Protein AF-A0A7C1J249-F1 (afdb_monomer_lite)

Secondary structure (DSSP, 8-state):
-------SSSSSS-S----STT----S---SSSSS-SS----S-HHHHHHHHHHTHHHHHHHHHHHHHHHHHHTSSS--HHHHHHHHHHHHHHHHHHHHHHHHTHHHH-TTS--HHHHHHTT-S--HHHHHHTS-HHHHHHHHHTHHHHHHHHHHHHHHHHHHHSSS--HHHHHHHHHHHHHHHHHHHHHHHHHHHHH--

Foldseek 3Di:
DDDDDPDPPPPPPPDDPPPPPPPLPDPPFPDPDDLDPDFFDAPPPVLVLVLCVVCLVLLVVLVVLVLVLLCLLLDPDRDPVSNVVSLVVSVVSQVVNVVSCVVSVVVRHPRTDDPVVLVVSPHSDPVSVVSVPDDPLRSVLCVVCSVLVVVLVVLSSVLSVQVSDPDRDPVSNVVSSVVNVVSVVVSVVSVVVSVVVVVD

Radius of gyration: 22.93 Å; chains: 1; bounding box: 60×58×70 Å

Structure (mmCIF, N/CA/C/O backbone):
data_AF-A0A7C1J249-F1
#
_entry.id   AF-A0A7C1J249-F1
#
loop_
_atom_site.group_PDB
_atom_site.id
_atom_site.type_symbol
_atom_site.label_atom_id
_atom_site.label_alt_id
_atom_site.label_comp_id
_atom_site.label_asym_id
_atom_site.label_entity_id
_atom_site.label_seq_id
_atom_site.pdbx_PDB_ins_code
_atom_site.Cartn_x
_atom_site.Cartn_y
_atom_site.Cartn_z
_atom_site.occupancy
_atom_site.B_iso_or_equiv
_atom_site.auth_seq_id
_atom_site.auth_comp_id
_atom_site.auth_asym_id
_atom_site.auth_atom_id
_atom_site.pdbx_PDB_model_num
ATOM 1 N N . MET A 1 1 ? -44.643 -38.752 -46.060 1.00 40.53 1 MET A N 1
ATOM 2 C CA . MET A 1 1 ? -43.571 -38.507 -47.056 1.00 40.53 1 MET A CA 1
ATOM 3 C C . MET A 1 1 ? -43.533 -37.003 -47.301 1.00 40.53 1 MET A C 1
ATOM 5 O O . MET A 1 1 ? -44.560 -36.489 -47.686 1.00 40.53 1 MET A O 1
ATOM 9 N N . LYS A 1 2 ? -42.498 -36.209 -47.038 1.00 42.56 2 LYS A N 1
ATOM 10 C CA . LYS A 1 2 ? -41.086 -36.425 -46.719 1.00 42.56 2 LYS A CA 1
ATOM 11 C C . LYS A 1 2 ? -40.652 -35.320 -45.738 1.00 42.56 2 LYS A C 1
ATOM 13 O O . LYS A 1 2 ? -41.154 -34.204 -45.794 1.00 42.56 2 LYS A O 1
ATOM 18 N N . LYS A 1 3 ? -39.740 -35.687 -44.838 1.00 46.66 3 LYS A N 1
ATOM 19 C CA . LYS A 1 3 ? -38.988 -34.810 -43.929 1.00 46.66 3 LYS A CA 1
ATOM 20 C C . LYS A 1 3 ? -38.086 -33.887 -44.753 1.00 46.66 3 LYS A C 1
ATOM 22 O O . LYS A 1 3 ? -37.442 -34.426 -45.641 1.00 46.66 3 LYS A O 1
ATOM 27 N N . THR A 1 4 ? -38.040 -32.595 -44.402 1.00 49.12 4 THR A N 1
ATOM 28 C CA . THR A 1 4 ? -37.040 -31.529 -44.700 1.00 49.12 4 THR A CA 1
ATOM 29 C C . THR A 1 4 ? -37.854 -30.240 -44.855 1.00 49.12 4 THR A C 1
ATOM 31 O O . THR A 1 4 ? -38.681 -30.176 -45.752 1.00 49.12 4 THR A O 1
ATOM 34 N N . TRP A 1 5 ? -37.850 -29.270 -43.943 1.00 39.09 5 TRP A N 1
ATOM 35 C CA . TRP A 1 5 ? -36.804 -28.252 -43.793 1.00 39.09 5 TRP A CA 1
ATOM 36 C C . TRP A 1 5 ? -36.916 -27.588 -42.399 1.00 39.09 5 TRP A C 1
ATOM 38 O O . TRP A 1 5 ? -37.148 -26.391 -42.258 1.00 39.09 5 TRP A O 1
ATOM 48 N N . ILE A 1 6 ? -36.747 -28.376 -41.332 1.00 44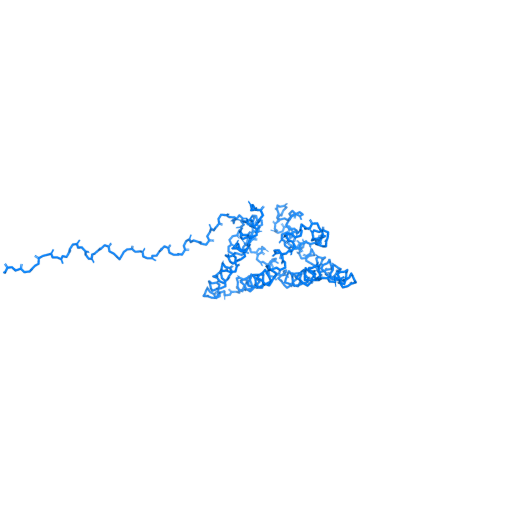.12 6 ILE A N 1
ATOM 49 C CA . ILE A 1 6 ? -3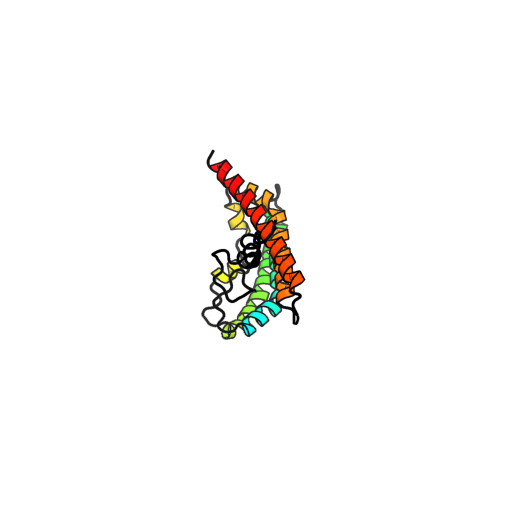6.431 -27.851 -39.991 1.00 44.12 6 ILE A CA 1
ATOM 50 C C . ILE A 1 6 ? -34.920 -27.584 -39.974 1.00 44.12 6 ILE A C 1
ATOM 52 O O . ILE A 1 6 ? -34.151 -28.365 -39.432 1.00 44.12 6 ILE A O 1
ATOM 56 N N . LEU A 1 7 ? -34.481 -26.534 -40.669 1.00 42.81 7 LEU A N 1
ATOM 57 C CA . LEU A 1 7 ? -33.084 -26.070 -40.690 1.00 42.81 7 LEU A CA 1
ATOM 58 C C . LEU A 1 7 ? -33.014 -24.536 -40.827 1.00 42.81 7 LEU A C 1
ATOM 60 O O . LEU A 1 7 ? -32.151 -23.996 -41.504 1.00 42.81 7 LEU A O 1
ATOM 64 N N . LEU A 1 8 ? -33.935 -23.819 -40.175 1.00 43.44 8 LEU A N 1
ATOM 65 C CA . LEU A 1 8 ? -33.911 -22.348 -40.101 1.00 43.44 8 LEU A CA 1
ATOM 66 C C . LEU A 1 8 ? -33.952 -21.790 -38.669 1.00 43.44 8 LEU A C 1
ATOM 68 O O . LEU A 1 8 ? -34.002 -20.581 -38.489 1.00 43.44 8 LEU A O 1
ATOM 72 N N . PHE A 1 9 ? -33.861 -22.646 -37.645 1.00 39.47 9 PHE A N 1
ATOM 73 C CA . PHE A 1 9 ? -33.900 -22.226 -36.232 1.00 39.47 9 PHE A CA 1
ATOM 74 C C . PHE A 1 9 ? -32.694 -22.670 -35.384 1.00 39.47 9 PHE A C 1
ATOM 76 O O . PHE A 1 9 ? -32.679 -22.458 -34.177 1.00 39.47 9 PHE A O 1
ATOM 83 N N . LEU A 1 10 ? -31.651 -23.235 -36.000 1.00 38.75 10 LEU A N 1
ATOM 84 C CA . LEU A 1 10 ? -30.460 -23.759 -35.305 1.00 38.75 10 LEU A CA 1
ATOM 85 C C . LEU A 1 10 ? -29.136 -23.128 -35.780 1.00 38.75 10 LEU A C 1
ATOM 87 O O . LEU A 1 10 ? -28.064 -23.660 -35.518 1.00 38.75 10 LEU A O 1
ATOM 91 N N . GLY A 1 11 ? -29.207 -21.982 -36.466 1.00 34.50 11 GLY A N 1
ATOM 92 C CA . GLY A 1 11 ? -28.055 -21.298 -37.074 1.00 34.50 11 GLY A CA 1
ATOM 93 C C . GLY A 1 11 ? -27.851 -19.848 -36.629 1.00 34.50 11 GLY A C 1
ATOM 94 O O . GLY A 1 11 ? -27.238 -19.081 -37.359 1.00 34.50 11 GLY A O 1
ATOM 95 N N . LEU A 1 12 ? -28.388 -19.448 -35.472 1.00 36.62 12 LEU A N 1
ATOM 96 C CA . LEU A 1 12 ? -28.274 -18.073 -34.952 1.00 36.62 12 LEU A CA 1
ATOM 97 C C . LEU A 1 12 ? -28.116 -18.028 -33.421 1.00 36.62 12 LEU A C 1
ATOM 99 O O . LEU A 1 12 ? -28.515 -17.071 -32.769 1.00 36.62 12 LEU A O 1
ATOM 103 N N . PHE A 1 13 ? -27.514 -19.075 -32.844 1.00 34.69 13 PHE A N 1
ATOM 104 C CA . PHE A 1 13 ? -27.137 -19.134 -31.421 1.00 34.69 13 PHE A CA 1
ATOM 105 C C . PHE A 1 13 ? -25.619 -19.278 -31.199 1.00 34.69 13 PHE A C 1
ATOM 107 O O . PHE A 1 13 ? -25.162 -19.528 -30.089 1.00 34.69 13 PHE A O 1
ATOM 114 N N . LEU A 1 14 ? -24.823 -19.101 -32.259 1.00 38.59 14 LEU A N 1
ATOM 115 C CA . LEU A 1 14 ? -23.360 -19.194 -32.234 1.00 38.59 14 LEU A CA 1
ATOM 116 C C . LEU A 1 14 ? -22.719 -17.984 -32.922 1.00 38.59 14 LEU A C 1
ATOM 118 O O . LEU A 1 14 ? -21.873 -18.126 -33.798 1.00 38.59 14 LEU A O 1
ATOM 122 N N . ILE A 1 15 ? -23.116 -16.776 -32.516 1.00 36.84 15 ILE A N 1
ATOM 123 C CA . ILE A 1 15 ? -22.310 -15.580 -32.764 1.00 36.84 15 ILE A CA 1
ATOM 124 C C . ILE A 1 15 ? -22.067 -14.891 -31.422 1.00 36.84 15 ILE A C 1
ATOM 126 O O . ILE A 1 15 ? -22.951 -14.303 -30.807 1.00 36.84 15 ILE A O 1
ATOM 130 N N . SER A 1 16 ? -20.812 -15.017 -30.992 1.00 34.97 16 SER A N 1
ATOM 131 C CA . SER A 1 16 ? -20.120 -14.230 -29.974 1.00 34.97 16 SER A CA 1
ATOM 132 C C . SER A 1 16 ? -20.636 -14.301 -28.532 1.00 34.97 16 SER A C 1
ATOM 134 O O . SER A 1 16 ? -21.137 -13.332 -27.975 1.00 34.97 16 SER A O 1
ATOM 136 N N . VAL A 1 17 ? -20.257 -15.385 -27.851 1.00 31.52 17 VAL A N 1
ATOM 137 C CA . VAL A 1 17 ? -19.972 -15.397 -26.399 1.00 31.52 17 VAL A CA 1
ATOM 138 C C . VAL A 1 17 ? -18.660 -14.632 -26.075 1.00 31.52 17 VAL A C 1
ATOM 140 O O . VAL A 1 17 ? -18.100 -14.744 -24.992 1.00 31.52 17 VAL A O 1
ATOM 143 N N . ASN A 1 18 ? -18.167 -13.795 -26.995 1.00 30.97 18 ASN A N 1
ATOM 144 C CA . ASN A 1 18 ? -16.922 -13.030 -26.877 1.00 30.97 18 ASN A CA 1
ATOM 145 C C . ASN A 1 18 ? -17.181 -11.583 -26.428 1.00 30.97 18 ASN A C 1
ATOM 147 O O . ASN A 1 18 ? -16.710 -10.638 -27.051 1.00 30.97 18 ASN A O 1
ATOM 151 N N . PHE A 1 19 ? -17.957 -11.394 -25.359 1.00 27.69 19 PHE A N 1
ATOM 152 C CA . PHE A 1 19 ? -18.128 -10.074 -24.731 1.00 27.69 19 PHE A CA 1
ATOM 153 C C . PHE A 1 19 ? -17.975 -10.107 -23.203 1.00 27.69 19 PHE A C 1
ATOM 155 O O . PHE A 1 19 ? -18.515 -9.265 -22.485 1.00 27.69 19 PHE A O 1
ATOM 162 N N . VAL A 1 20 ? -17.200 -11.069 -22.692 1.00 30.27 20 VAL A N 1
ATOM 163 C CA . VAL A 1 20 ? -16.809 -11.127 -21.271 1.00 30.27 20 VAL A CA 1
ATOM 164 C C . VAL A 1 20 ? -15.486 -10.383 -21.001 1.00 30.27 20 VAL A C 1
ATOM 166 O O . VAL A 1 20 ? -15.206 -10.035 -19.859 1.00 30.27 20 VAL A O 1
ATOM 169 N N . GLU A 1 21 ? -14.724 -9.994 -22.029 1.00 30.02 21 GLU A N 1
ATOM 170 C CA . GLU A 1 21 ? -13.414 -9.331 -21.858 1.00 30.02 21 GLU A CA 1
ATOM 171 C C . GLU A 1 21 ? -13.436 -7.794 -21.747 1.00 30.02 21 GLU A C 1
ATOM 173 O O . GLU A 1 21 ? -12.397 -7.174 -21.545 1.00 30.02 21 GLU A O 1
ATOM 178 N N . ALA A 1 22 ? -14.598 -7.135 -21.799 1.00 30.36 22 ALA A N 1
ATOM 179 C CA . ALA A 1 22 ? -14.654 -5.664 -21.832 1.00 30.36 22 ALA A CA 1
ATOM 180 C C . ALA A 1 22 ? -15.175 -4.985 -20.547 1.00 30.36 22 ALA A C 1
ATOM 182 O O . ALA A 1 22 ? -15.462 -3.788 -20.563 1.00 30.36 22 ALA A O 1
ATOM 183 N N . ARG A 1 23 ? -15.298 -5.697 -19.415 1.00 28.38 23 ARG A N 1
ATOM 184 C CA . ARG A 1 23 ? -15.855 -5.140 -18.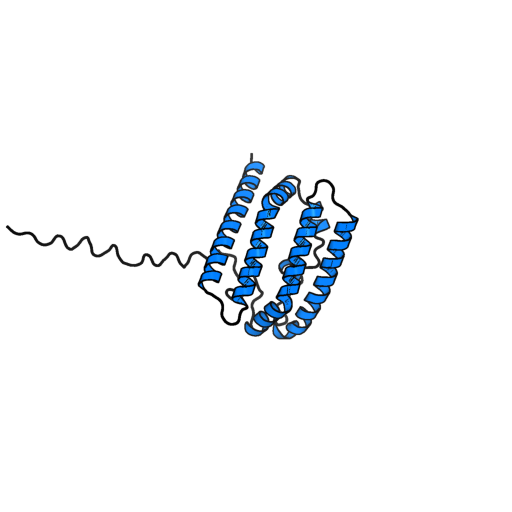156 1.00 28.38 23 ARG A CA 1
ATOM 185 C C . ARG A 1 23 ? -14.840 -4.829 -17.042 1.00 28.38 23 ARG A C 1
ATOM 187 O O . ARG A 1 23 ? -15.245 -4.640 -15.903 1.00 28.38 23 ARG A O 1
ATOM 194 N N . GLY A 1 24 ? -13.553 -4.682 -17.369 1.00 28.75 24 GLY A N 1
ATOM 195 C CA . GLY A 1 24 ? -12.521 -4.200 -16.429 1.00 28.75 24 GLY A CA 1
ATOM 196 C C . GLY A 1 24 ? -12.307 -2.676 -16.405 1.00 28.75 24 GLY A C 1
ATOM 197 O O . GLY A 1 24 ? -11.661 -2.154 -15.502 1.00 28.75 24 GLY A O 1
ATOM 198 N N . LYS A 1 25 ? -12.855 -1.913 -17.365 1.00 32.34 25 LYS A N 1
ATOM 199 C CA . LYS A 1 25 ? -12.681 -0.446 -17.431 1.00 32.34 25 LYS A CA 1
ATOM 200 C C . LYS A 1 25 ? -13.765 0.283 -16.631 1.00 32.34 25 LYS A C 1
ATOM 202 O O . LYS A 1 25 ? -14.573 1.038 -17.171 1.00 32.34 25 LYS A O 1
ATOM 207 N N . GLY A 1 26 ? -13.804 0.028 -15.324 1.00 32.78 26 GLY A N 1
ATOM 208 C CA . GLY A 1 26 ? -14.601 0.812 -14.383 1.00 32.78 26 GLY A CA 1
ATOM 209 C C . GLY A 1 26 ? -14.177 2.284 -14.422 1.00 32.78 26 GLY A C 1
ATOM 210 O O . GLY A 1 26 ? -12.993 2.608 -14.346 1.00 32.78 26 GLY A O 1
ATOM 211 N N . ARG A 1 27 ? -15.154 3.181 -14.578 1.00 30.30 27 ARG A N 1
ATOM 212 C CA . ARG A 1 27 ? -14.986 4.638 -14.661 1.00 30.30 27 ARG A CA 1
ATOM 213 C C . ARG A 1 27 ? -14.280 5.190 -13.412 1.00 30.30 27 ARG A C 1
ATOM 215 O O . ARG A 1 27 ? -14.914 5.498 -12.412 1.00 30.30 27 ARG A O 1
ATOM 222 N N . GLY A 1 28 ? -12.961 5.318 -13.491 1.00 29.52 28 GLY A N 1
ATOM 223 C CA . GLY A 1 28 ? -12.102 5.989 -12.504 1.00 29.52 28 GLY A CA 1
ATOM 224 C C . GLY A 1 28 ? -10.635 6.081 -12.941 1.00 29.52 28 GLY A C 1
ATOM 225 O O . GLY A 1 28 ? -9.765 6.435 -12.150 1.00 29.52 28 GLY A O 1
ATOM 226 N N . PHE A 1 29 ? -10.355 5.738 -14.199 1.00 34.50 29 PHE A N 1
ATOM 227 C CA . PHE A 1 29 ? -9.052 5.277 -14.666 1.00 34.50 29 PHE A CA 1
ATOM 228 C C . PHE A 1 29 ? -8.441 6.280 -15.655 1.00 34.50 29 PHE A C 1
ATOM 230 O O . PHE A 1 29 ? -8.245 5.987 -16.828 1.00 34.50 29 PHE A O 1
ATOM 237 N N . TRP A 1 30 ? -8.200 7.507 -15.192 1.00 33.09 30 TRP A N 1
ATOM 238 C CA . TRP A 1 30 ? -7.403 8.485 -15.937 1.00 33.09 30 TRP A CA 1
ATOM 239 C C . TRP A 1 30 ? -5.946 8.357 -15.479 1.00 33.09 30 TRP A C 1
ATOM 241 O O . TRP A 1 30 ? -5.574 8.837 -14.409 1.00 33.09 30 TRP A O 1
ATOM 251 N N . GLY A 1 31 ? -5.156 7.627 -16.261 1.00 39.34 31 GLY A N 1
ATOM 252 C CA . GLY A 1 31 ? -3.713 7.431 -16.122 1.00 39.34 31 GLY A CA 1
ATOM 253 C C . GLY A 1 31 ? -3.218 6.573 -17.288 1.00 39.34 31 GLY A C 1
ATOM 254 O O . GLY A 1 31 ? -3.996 5.786 -17.824 1.00 39.34 31 GLY A O 1
ATOM 255 N N . CYS A 1 32 ? -1.969 6.751 -17.721 1.00 41.97 32 CYS A N 1
ATOM 256 C CA . CYS A 1 32 ? -1.405 5.992 -18.845 1.00 41.97 32 CYS A CA 1
ATOM 257 C C . CYS A 1 32 ? -1.446 4.479 -18.576 1.00 41.97 32 CYS A C 1
ATOM 259 O O . CYS A 1 32 ? -1.180 4.078 -17.447 1.00 41.97 32 CYS A O 1
ATOM 261 N N . ASP A 1 33 ? -1.822 3.704 -19.599 1.00 42.47 33 ASP A N 1
ATOM 262 C CA . ASP A 1 33 ? -2.153 2.265 -19.660 1.00 42.47 33 ASP A CA 1
ATOM 263 C C . ASP A 1 33 ? -1.622 1.296 -18.585 1.00 42.47 33 ASP A C 1
ATOM 265 O O . ASP A 1 33 ? -0.574 1.517 -17.993 1.00 42.47 33 ASP A O 1
ATOM 269 N N . GLU A 1 34 ? -2.369 0.185 -18.418 1.00 43.94 34 GLU A N 1
ATOM 270 C CA . GLU A 1 34 ? -2.178 -1.100 -17.685 1.00 43.94 34 GLU A CA 1
ATOM 271 C C . GLU A 1 34 ? -1.466 -1.125 -16.314 1.00 43.94 34 GLU A C 1
ATOM 273 O O . GLU A 1 34 ? -1.884 -1.866 -15.425 1.00 43.94 34 GLU A O 1
ATOM 278 N N . LEU A 1 35 ? -0.433 -0.315 -16.115 1.00 46.50 35 LEU A N 1
ATOM 279 C CA . LEU A 1 35 ? 0.358 -0.120 -14.900 1.00 46.50 35 LEU A CA 1
ATOM 280 C C . LEU A 1 35 ? -0.264 0.882 -13.910 1.00 46.50 35 LEU A C 1
ATOM 282 O O . LEU A 1 35 ? 0.232 1.039 -12.789 1.00 46.50 35 LEU A O 1
ATOM 286 N N . SER A 1 36 ? -1.332 1.582 -14.299 1.00 48.44 36 SER A N 1
ATOM 287 C CA . SER A 1 36 ? -1.850 2.726 -13.544 1.00 48.44 36 SER A CA 1
ATOM 288 C C . SER A 1 36 ? -3.155 2.449 -12.805 1.00 48.44 36 SER A C 1
ATOM 290 O O . SER A 1 36 ? -4.221 2.818 -13.278 1.00 48.44 36 SER A O 1
ATOM 292 N N . TYR A 1 37 ? -3.076 2.063 -11.529 1.00 42.53 37 TYR A N 1
ATOM 293 C CA . TYR A 1 37 ? -4.025 2.615 -10.546 1.00 42.53 37 TYR A CA 1
ATOM 294 C C . TYR A 1 37 ? -3.704 4.117 -10.336 1.00 42.53 37 TYR A C 1
ATOM 296 O O . TYR A 1 37 ? -3.206 4.542 -9.296 1.00 42.53 37 TYR A O 1
ATOM 304 N N . GLY A 1 38 ? -3.962 4.929 -11.369 1.00 43.94 38 GLY A N 1
ATOM 305 C CA . GLY A 1 38 ? -3.866 6.388 -11.372 1.00 43.94 38 GLY A CA 1
ATOM 306 C C . GLY A 1 38 ? -2.448 6.994 -11.391 1.00 43.94 38 GLY A C 1
ATOM 307 O O . GLY A 1 38 ? -2.042 7.650 -10.435 1.00 43.94 38 GLY A O 1
ATOM 308 N N . GLY A 1 39 ? -1.717 6.882 -12.495 1.00 39.34 39 GLY A N 1
ATOM 309 C CA . GLY A 1 39 ? -0.564 7.752 -12.771 1.00 39.34 39 GLY A CA 1
ATOM 310 C C . GLY A 1 39 ? -0.967 9.111 -13.369 1.00 39.34 39 GLY A C 1
ATOM 311 O O . GLY A 1 39 ? -2.107 9.253 -13.815 1.00 39.34 39 GLY A O 1
ATOM 312 N N . PRO A 1 40 ? -0.068 10.117 -13.380 1.00 44.31 40 PRO A N 1
ATOM 313 C CA . PRO A 1 40 ? -0.239 11.322 -14.198 1.00 44.31 40 PRO A CA 1
ATOM 314 C C . PRO A 1 40 ? -0.326 10.962 -15.696 1.00 44.31 40 PRO A C 1
ATOM 316 O O . PRO A 1 40 ? -0.022 9.839 -16.093 1.00 44.31 40 PRO A O 1
ATOM 319 N N . TYR A 1 41 ? -0.710 11.920 -16.544 1.00 49.66 41 TYR A N 1
ATOM 320 C CA . TYR A 1 41 ? -0.552 11.795 -17.999 1.00 49.66 41 TYR A CA 1
ATOM 321 C C . TYR A 1 41 ? 0.945 11.669 -18.341 1.00 49.66 41 TYR A C 1
ATOM 323 O O . TYR A 1 41 ? 1.670 12.663 -18.399 1.00 49.66 41 TYR A O 1
ATOM 331 N N . CYS A 1 42 ? 1.428 10.446 -18.540 1.00 55.00 42 CYS A N 1
ATOM 332 C CA . CYS A 1 42 ? 2.793 10.148 -18.955 1.00 55.00 42 CYS A CA 1
ATOM 333 C C . CYS A 1 42 ? 2.956 10.494 -20.443 1.00 55.00 42 CYS A C 1
ATOM 335 O O . CYS A 1 42 ? 2.472 9.773 -21.310 1.00 55.00 42 CYS A O 1
ATOM 337 N N . ARG A 1 43 ? 3.676 11.578 -20.759 1.00 54.91 43 ARG A N 1
ATOM 338 C CA . ARG A 1 43 ? 4.141 11.829 -22.139 1.00 54.91 43 ARG A CA 1
ATOM 339 C C . ARG A 1 43 ? 5.204 10.819 -22.587 1.00 54.91 43 ARG A C 1
ATOM 341 O O . ARG A 1 43 ? 5.374 10.625 -23.782 1.00 54.91 43 ARG A O 1
ATOM 348 N N . ASN A 1 44 ? 5.908 10.194 -21.637 1.00 69.69 44 ASN A N 1
ATOM 349 C CA . ASN A 1 44 ? 6.930 9.182 -21.888 1.00 69.69 44 ASN A CA 1
ATOM 350 C C . ASN A 1 44 ? 6.697 7.960 -20.980 1.00 69.69 44 ASN A C 1
ATOM 352 O O . ASN A 1 44 ? 6.962 8.001 -19.776 1.00 69.69 44 ASN A O 1
ATOM 356 N N . PHE A 1 45 ? 6.145 6.893 -21.563 1.00 72.75 45 PHE A N 1
ATOM 357 C CA . PHE A 1 45 ? 5.822 5.646 -20.866 1.00 72.75 45 PHE A CA 1
ATOM 358 C C . PHE A 1 45 ? 7.072 4.908 -20.375 1.00 72.75 45 PHE A C 1
ATOM 360 O O . PHE A 1 45 ? 7.061 4.380 -19.266 1.00 72.75 45 PHE A O 1
ATOM 367 N N . GLU A 1 46 ? 8.156 4.912 -21.153 1.00 78.31 46 GLU A N 1
ATOM 368 C CA . GLU A 1 46 ? 9.372 4.165 -20.822 1.00 78.31 46 GLU A CA 1
ATOM 369 C C . GLU A 1 46 ? 10.085 4.770 -19.608 1.00 78.31 46 GLU A C 1
ATOM 371 O O . GLU A 1 46 ? 10.419 4.059 -18.662 1.00 78.31 46 GLU A O 1
ATOM 376 N N . ASN A 1 47 ? 10.201 6.101 -19.555 1.00 77.06 47 ASN A N 1
ATOM 377 C CA . ASN A 1 47 ? 10.760 6.791 -18.386 1.00 77.06 47 ASN A CA 1
ATOM 378 C C . ASN A 1 47 ? 9.911 6.537 -17.132 1.00 77.06 47 ASN A C 1
ATOM 380 O O . ASN A 1 47 ? 10.435 6.307 -16.042 1.00 77.06 47 ASN A O 1
ATOM 384 N N . PHE A 1 48 ? 8.581 6.501 -17.278 1.00 76.38 48 PHE A N 1
ATOM 385 C CA . PHE A 1 48 ? 7.698 6.142 -16.170 1.00 76.38 48 PHE A CA 1
ATOM 386 C C . PHE A 1 48 ? 7.882 4.687 -15.737 1.00 76.38 48 PHE A C 1
ATOM 388 O O . PHE A 1 48 ? 7.985 4.421 -14.542 1.00 76.38 48 PHE A O 1
ATOM 395 N N . LYS A 1 49 ? 7.990 3.744 -16.676 1.00 80.38 49 LYS A N 1
ATOM 396 C CA . LYS A 1 49 ? 8.276 2.333 -16.388 1.00 80.38 49 LYS A CA 1
ATOM 397 C C . LYS A 1 49 ? 9.607 2.176 -15.643 1.00 80.38 49 LYS A C 1
ATOM 399 O O . LYS A 1 49 ? 9.653 1.451 -14.649 1.00 80.38 49 LYS A O 1
ATOM 404 N N . ASN A 1 50 ? 10.645 2.905 -16.046 1.00 84.94 50 ASN A N 1
ATOM 405 C CA . ASN A 1 50 ? 11.950 2.916 -15.381 1.00 84.94 50 ASN A CA 1
ATOM 406 C C . ASN A 1 50 ? 11.866 3.471 -13.959 1.00 84.94 50 ASN A C 1
ATOM 408 O O . ASN A 1 50 ? 12.309 2.811 -13.020 1.00 84.94 50 ASN A O 1
ATOM 412 N N . PHE A 1 51 ? 11.192 4.605 -13.761 1.00 84.44 51 PHE A N 1
ATOM 413 C CA . PHE A 1 51 ? 10.903 5.118 -12.422 1.00 84.44 51 PHE A CA 1
ATOM 414 C C . PHE A 1 51 ? 10.159 4.087 -11.557 1.00 84.44 51 PHE A C 1
ATOM 416 O O . PHE A 1 51 ? 10.482 3.894 -10.382 1.00 84.44 51 PHE A O 1
ATOM 423 N N . ARG A 1 52 ? 9.151 3.402 -12.113 1.00 84.50 52 ARG A N 1
ATOM 424 C CA . ARG A 1 52 ? 8.367 2.390 -11.388 1.00 84.50 52 ARG A CA 1
ATOM 425 C C . ARG A 1 52 ? 9.220 1.196 -10.980 1.00 84.50 52 ARG A C 1
ATOM 427 O O . ARG A 1 52 ? 9.084 0.772 -9.834 1.00 84.50 52 ARG A O 1
ATOM 434 N N . LYS A 1 53 ? 10.109 0.722 -11.859 1.00 87.81 53 LYS A N 1
ATOM 435 C CA . LYS A 1 53 ? 11.102 -0.322 -11.562 1.00 87.81 53 LYS A CA 1
ATOM 436 C C . LYS A 1 53 ? 12.058 0.113 -10.453 1.00 87.81 53 LYS A C 1
ATOM 438 O O . LYS A 1 53 ? 12.128 -0.555 -9.428 1.00 87.81 53 LYS A O 1
ATOM 443 N N . GLU A 1 54 ? 12.719 1.261 -10.613 1.00 89.62 54 GLU A N 1
ATOM 444 C CA . GLU A 1 54 ? 13.706 1.769 -9.647 1.00 89.62 54 GLU A CA 1
ATOM 445 C C . GLU A 1 54 ? 13.090 2.041 -8.265 1.00 89.62 54 GLU A C 1
ATOM 447 O O . GLU A 1 54 ? 13.719 1.812 -7.236 1.00 89.62 54 GLU A O 1
ATOM 452 N N . SER A 1 55 ? 11.836 2.498 -8.220 1.00 88.50 55 SER A N 1
ATOM 453 C CA . SER A 1 55 ? 11.135 2.811 -6.968 1.00 88.50 55 SER A CA 1
ATOM 454 C C . SER A 1 55 ? 10.365 1.640 -6.349 1.00 88.50 55 SER A C 1
ATOM 456 O O . SER A 1 55 ? 9.757 1.824 -5.291 1.00 88.50 55 SER A O 1
ATOM 458 N N . PHE A 1 56 ? 10.319 0.469 -6.996 1.00 89.00 56 PHE A N 1
ATOM 459 C CA . PHE A 1 56 ? 9.412 -0.621 -6.619 1.00 89.00 56 PHE A CA 1
ATOM 460 C C . PHE A 1 56 ? 9.608 -1.070 -5.168 1.00 89.00 56 PHE A C 1
ATOM 462 O O . PHE A 1 56 ? 8.671 -0.997 -4.369 1.00 89.00 56 PHE A O 1
ATOM 469 N N . GLU A 1 57 ? 10.832 -1.456 -4.806 1.00 91.62 57 GLU A N 1
ATOM 470 C CA . GLU A 1 57 ? 11.140 -1.982 -3.473 1.00 91.62 57 GLU A CA 1
ATOM 471 C C . GLU A 1 57 ? 10.893 -0.949 -2.369 1.00 91.62 57 GLU A C 1
ATOM 473 O O . GLU A 1 57 ? 10.383 -1.284 -1.299 1.00 91.62 57 GLU A O 1
ATOM 478 N N . LEU A 1 58 ? 11.209 0.325 -2.625 1.00 90.06 58 LEU A N 1
ATOM 479 C CA . LEU A 1 58 ? 10.954 1.406 -1.672 1.00 90.06 58 LEU A CA 1
ATOM 480 C C . LEU A 1 58 ? 9.457 1.601 -1.445 1.00 90.06 58 LEU A C 1
ATOM 482 O O . LEU A 1 58 ? 9.015 1.677 -0.299 1.00 90.06 58 LEU A O 1
ATOM 486 N N . ARG A 1 59 ? 8.653 1.627 -2.514 1.00 87.75 59 ARG A N 1
ATOM 487 C CA . ARG A 1 59 ? 7.192 1.733 -2.394 1.00 87.75 59 ARG A CA 1
ATOM 488 C C . ARG A 1 59 ? 6.600 0.529 -1.671 1.00 87.75 59 ARG A C 1
ATOM 490 O O . ARG A 1 59 ? 5.667 0.707 -0.887 1.00 87.75 59 ARG A O 1
ATOM 497 N N . GLU A 1 60 ? 7.123 -0.669 -1.903 1.00 88.75 60 GLU A N 1
ATOM 498 C CA . GLU A 1 60 ? 6.691 -1.874 -1.194 1.00 88.75 60 GLU A CA 1
ATOM 499 C C . GLU A 1 60 ? 6.997 -1.767 0.310 1.00 88.75 60 GLU A C 1
ATOM 501 O O . GLU A 1 60 ? 6.094 -1.930 1.134 1.00 88.75 60 GLU A O 1
ATOM 506 N N . LYS A 1 61 ? 8.235 -1.400 0.679 1.00 91.81 61 LYS A N 1
ATOM 507 C CA . LYS A 1 61 ? 8.655 -1.192 2.079 1.00 91.81 61 LYS A CA 1
ATOM 508 C C . LYS A 1 61 ? 7.821 -0.117 2.777 1.00 91.81 61 LYS A C 1
ATOM 510 O O . LYS A 1 61 ? 7.328 -0.352 3.879 1.00 91.81 61 LYS A O 1
ATOM 515 N N . ILE A 1 62 ? 7.597 1.025 2.121 1.00 88.38 62 ILE A N 1
ATOM 516 C CA . ILE A 1 62 ? 6.740 2.106 2.632 1.00 88.38 62 ILE A CA 1
ATOM 517 C C . ILE A 1 62 ? 5.334 1.578 2.920 1.00 88.38 62 ILE A C 1
ATOM 519 O O . ILE A 1 62 ? 4.782 1.848 3.984 1.00 88.38 62 ILE A O 1
ATOM 523 N N . ASN A 1 63 ? 4.736 0.815 2.000 1.00 86.31 63 ASN A N 1
ATOM 524 C CA . ASN A 1 63 ? 3.383 0.300 2.207 1.00 86.31 63 ASN A CA 1
ATOM 525 C C . ASN A 1 63 ? 3.314 -0.733 3.335 1.00 86.31 63 ASN A C 1
ATOM 527 O O . ASN A 1 63 ? 2.401 -0.635 4.154 1.00 86.31 63 ASN A O 1
ATOM 531 N N . LYS A 1 64 ? 4.285 -1.651 3.440 1.00 90.81 64 LYS A N 1
ATOM 532 C CA . LYS A 1 64 ? 4.377 -2.596 4.569 1.00 90.81 64 LYS A CA 1
ATOM 533 C C . LYS A 1 64 ? 4.427 -1.854 5.906 1.00 90.81 64 LYS A C 1
ATOM 535 O O . LYS A 1 64 ? 3.581 -2.078 6.769 1.00 90.81 64 LYS A O 1
ATOM 540 N N . LYS A 1 65 ? 5.318 -0.867 6.027 1.00 91.25 65 LYS A N 1
ATOM 541 C CA . LYS A 1 65 ? 5.453 -0.044 7.238 1.00 91.25 65 LYS A CA 1
ATOM 542 C C . LYS A 1 65 ? 4.201 0.767 7.560 1.00 91.25 65 LYS A C 1
ATOM 544 O O . LYS A 1 65 ? 3.840 0.920 8.722 1.00 91.25 65 LYS A O 1
ATOM 549 N N . ARG A 1 66 ? 3.480 1.247 6.545 1.00 86.56 66 ARG A N 1
ATOM 550 C CA . ARG A 1 66 ? 2.196 1.935 6.745 1.00 86.56 66 ARG A CA 1
ATOM 551 C C . ARG A 1 66 ? 1.102 1.007 7.261 1.00 86.56 66 ARG A C 1
ATOM 553 O O . ARG A 1 66 ? 0.291 1.463 8.060 1.00 86.56 66 ARG A O 1
ATOM 560 N N . PHE A 1 67 ? 1.076 -0.259 6.847 1.00 90.00 67 PHE A N 1
ATOM 561 C CA . PHE A 1 67 ? 0.167 -1.247 7.432 1.00 90.00 67 PHE A CA 1
ATOM 562 C C . PHE A 1 6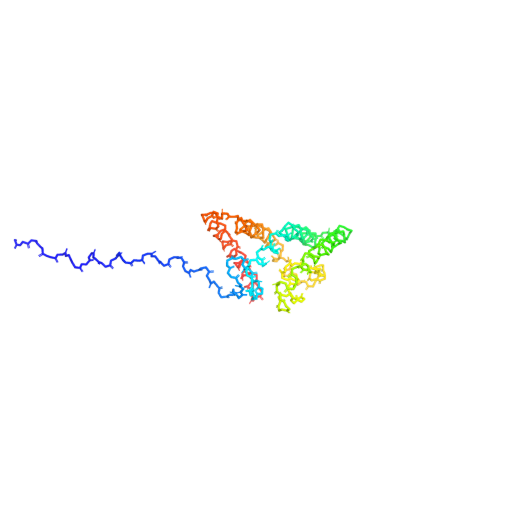7 ? 0.553 -1.610 8.863 1.00 90.00 67 PHE A C 1
ATOM 564 O O . PHE A 1 67 ? -0.337 -1.714 9.700 1.00 90.00 67 PHE A O 1
ATOM 571 N N . GLU A 1 68 ? 1.848 -1.730 9.168 1.00 92.31 68 GLU A N 1
ATOM 572 C CA . GLU A 1 68 ? 2.324 -1.894 10.550 1.00 92.31 68 GLU A CA 1
ATOM 573 C C . GLU A 1 68 ? 1.862 -0.723 11.432 1.00 92.31 68 GLU A C 1
ATOM 575 O O . GLU A 1 68 ? 1.300 -0.940 12.506 1.00 92.31 68 GLU A O 1
ATOM 580 N N . LEU A 1 69 ? 2.016 0.515 10.946 1.00 90.00 69 LEU A N 1
ATOM 581 C CA . LEU A 1 69 ? 1.563 1.719 11.643 1.00 90.00 69 LEU A CA 1
ATOM 582 C C . LEU A 1 69 ? 0.036 1.766 11.782 1.00 90.00 69 LEU A C 1
ATOM 584 O O . LEU A 1 69 ? -0.475 2.108 12.844 1.00 90.00 69 LEU A O 1
ATOM 588 N N . GLU A 1 70 ? -0.709 1.424 10.728 1.00 88.00 70 GLU A N 1
ATOM 589 C CA . GLU A 1 70 ? -2.172 1.367 10.779 1.00 88.00 70 GLU A CA 1
ATOM 590 C C . GLU A 1 70 ? -2.656 0.317 11.783 1.00 88.00 70 GLU A C 1
ATOM 592 O O . GLU A 1 70 ? -3.580 0.594 12.542 1.00 88.00 70 GLU A O 1
ATOM 597 N N . LYS A 1 71 ? -2.022 -0.859 11.818 1.00 91.88 71 LYS A N 1
ATOM 598 C CA . LYS A 1 71 ? -2.332 -1.926 12.773 1.00 91.88 71 LYS A CA 1
ATOM 599 C C . LYS A 1 71 ? -2.136 -1.457 14.210 1.00 91.88 71 LYS A C 1
ATOM 601 O O . LYS A 1 71 ? -3.001 -1.699 15.042 1.00 91.88 71 LYS A O 1
ATOM 606 N N . GLU A 1 72 ? -1.031 -0.764 14.479 1.00 92.00 72 GLU A N 1
ATOM 607 C CA . GLU A 1 72 ? -0.745 -0.202 15.800 1.00 92.00 72 GLU A CA 1
ATOM 608 C C . GLU A 1 72 ? -1.761 0.883 16.183 1.00 92.00 72 GLU A C 1
ATOM 610 O O . GLU A 1 72 ? -2.325 0.847 17.268 1.00 92.00 72 GLU A O 1
ATOM 615 N N . LEU A 1 73 ? -2.079 1.801 15.265 1.00 87.12 73 LEU A N 1
ATOM 616 C CA . LEU A 1 73 ? -3.066 2.865 15.492 1.00 87.12 73 LEU A CA 1
ATOM 617 C C . LEU A 1 73 ? -4.491 2.347 15.714 1.00 87.12 73 LEU A C 1
ATOM 619 O O . LEU A 1 73 ? -5.300 3.015 16.360 1.00 87.12 73 LEU A O 1
ATOM 623 N N . LEU A 1 74 ? -4.824 1.206 15.114 1.00 87.81 74 LEU A N 1
ATOM 624 C CA . LEU A 1 74 ? -6.112 0.548 15.284 1.00 87.81 74 LEU A CA 1
ATOM 625 C C . LEU A 1 74 ? -6.124 -0.405 16.484 1.00 87.81 74 LEU A C 1
ATOM 627 O O . LEU A 1 74 ? -7.194 -0.916 16.792 1.00 87.81 74 LEU A O 1
ATOM 631 N N . SER A 1 75 ? -5.003 -0.658 17.160 1.00 90.50 75 SER A N 1
ATOM 632 C CA . SER A 1 75 ? -4.992 -1.524 18.339 1.00 90.50 75 SER A CA 1
ATOM 633 C C . SER A 1 75 ? -5.749 -0.872 19.505 1.00 90.50 75 SER A C 1
ATOM 635 O O . SER A 1 75 ? -5.963 0.343 19.538 1.00 90.50 75 SER A O 1
ATOM 637 N N . ASP A 1 76 ? -6.197 -1.683 20.462 1.00 88.38 76 ASP A N 1
ATOM 638 C CA . ASP A 1 76 ? -6.909 -1.164 21.636 1.00 88.38 76 ASP A CA 1
ATOM 639 C C . ASP A 1 76 ? -5.959 -0.468 22.625 1.00 88.38 76 ASP A C 1
ATOM 641 O O . ASP A 1 76 ? -6.390 0.403 23.379 1.00 88.38 76 ASP A O 1
ATOM 645 N N . ASN A 1 77 ? -4.661 -0.791 22.572 1.00 90.25 77 ASN A N 1
ATOM 646 C CA . ASN A 1 77 ? -3.613 -0.140 23.356 1.00 90.25 77 ASN A CA 1
ATOM 647 C C . ASN A 1 77 ? -2.395 0.216 22.475 1.00 90.25 77 ASN A C 1
ATOM 649 O O . ASN A 1 77 ? -1.419 -0.537 22.460 1.00 90.25 77 ASN A O 1
ATOM 653 N N . PRO A 1 78 ? -2.447 1.334 21.725 1.00 89.56 78 PRO A N 1
ATOM 654 C CA . PRO A 1 78 ? -1.378 1.721 20.810 1.00 89.56 78 PRO A CA 1
ATOM 655 C C . PRO A 1 78 ? -0.081 2.104 21.528 1.00 89.56 78 PRO A C 1
ATOM 657 O O . PRO A 1 78 ? -0.058 3.018 22.360 1.00 89.56 78 PRO A O 1
ATOM 660 N N . ASP A 1 79 ? 1.028 1.487 21.130 1.00 93.12 79 ASP A N 1
ATOM 661 C CA . ASP A 1 79 ? 2.362 1.856 21.594 1.00 93.12 79 ASP A CA 1
ATOM 662 C C . ASP A 1 79 ? 2.865 3.120 20.876 1.00 93.12 79 ASP A C 1
ATOM 664 O O . ASP A 1 79 ? 3.248 3.114 19.702 1.00 93.12 79 ASP A O 1
ATOM 668 N N . LYS A 1 80 ? 2.903 4.236 21.614 1.00 89.81 80 LYS A N 1
ATOM 669 C CA . LYS A 1 80 ? 3.370 5.538 21.114 1.00 89.81 80 LYS A CA 1
ATOM 670 C C . LYS A 1 80 ? 4.828 5.528 20.659 1.00 89.81 80 LYS A C 1
ATOM 672 O O . LYS A 1 80 ? 5.152 6.239 19.707 1.00 89.81 80 LYS A O 1
ATOM 677 N N . GLN A 1 81 ? 5.700 4.764 21.319 1.00 92.75 81 GLN A N 1
ATOM 678 C CA . GLN A 1 81 ? 7.113 4.691 20.945 1.00 92.75 81 GLN A CA 1
ATOM 679 C C . GLN A 1 81 ? 7.260 3.958 19.616 1.00 92.75 81 GLN A C 1
ATOM 681 O O . GLN A 1 81 ? 7.880 4.482 18.689 1.00 92.75 81 GLN A O 1
ATOM 686 N N . LYS A 1 82 ? 6.599 2.806 19.485 1.00 93.50 82 LYS A N 1
ATOM 687 C CA . LYS A 1 82 ? 6.566 2.040 18.238 1.00 93.50 82 LYS A CA 1
ATOM 688 C C . LYS A 1 82 ? 5.948 2.828 17.083 1.00 93.50 82 LYS A C 1
ATOM 690 O O . LYS A 1 82 ? 6.500 2.824 15.986 1.00 93.50 82 LYS A O 1
ATOM 695 N N . MET A 1 83 ? 4.847 3.550 17.312 1.00 89.00 83 MET A N 1
ATOM 696 C CA . MET A 1 83 ? 4.249 4.417 16.286 1.00 89.00 83 MET A CA 1
ATOM 697 C C . MET A 1 83 ? 5.219 5.506 15.820 1.00 89.00 83 MET A C 1
ATOM 699 O O . MET A 1 83 ? 5.406 5.672 14.618 1.00 89.00 83 MET A O 1
ATOM 703 N N . SER A 1 84 ? 5.875 6.202 16.753 1.00 89.88 84 SER A N 1
ATOM 704 C CA . SER A 1 84 ? 6.872 7.235 16.437 1.00 89.88 84 SER A CA 1
ATOM 705 C C . SER A 1 84 ? 8.048 6.670 15.632 1.00 89.88 84 SER A C 1
ATOM 707 O O . SER A 1 84 ? 8.485 7.262 14.642 1.00 89.88 84 SER A O 1
ATOM 709 N N . GLN A 1 85 ? 8.526 5.476 15.999 1.00 93.25 85 GLN A N 1
ATOM 710 C CA . GLN A 1 85 ? 9.566 4.779 15.246 1.00 93.25 85 GLN A CA 1
ATOM 711 C C . GLN A 1 85 ? 9.109 4.444 13.819 1.00 93.25 85 GLN A C 1
ATOM 713 O O . GLN A 1 85 ? 9.825 4.748 12.865 1.00 93.25 85 GLN A O 1
ATOM 718 N N . LEU A 1 86 ? 7.911 3.875 13.655 1.00 91.62 86 LEU A N 1
ATOM 719 C CA . LEU A 1 86 ? 7.350 3.546 12.343 1.00 91.62 86 LEU A CA 1
ATOM 720 C C . LEU A 1 86 ? 7.157 4.793 11.470 1.00 91.62 86 LEU A C 1
ATOM 722 O O . LEU A 1 86 ? 7.477 4.766 10.284 1.00 91.62 86 LEU A O 1
ATOM 726 N N . GLU A 1 87 ? 6.685 5.904 12.039 1.00 87.12 87 GLU A N 1
ATOM 727 C CA . GLU A 1 87 ? 6.568 7.183 11.330 1.00 87.12 87 GLU A CA 1
ATOM 728 C C . GLU A 1 87 ? 7.929 7.693 10.843 1.00 87.12 87 GLU A C 1
ATOM 730 O O . GLU A 1 87 ? 8.049 8.129 9.694 1.00 87.12 87 GLU A O 1
ATOM 735 N N . LYS A 1 88 ? 8.971 7.582 11.675 1.00 89.88 88 LYS A N 1
ATOM 736 C CA . LYS A 1 88 ? 10.343 7.947 11.302 1.00 89.88 88 LYS A CA 1
ATOM 737 C C . LYS A 1 88 ? 10.890 7.049 10.189 1.00 89.88 88 LYS A C 1
ATOM 739 O O . LYS A 1 88 ? 11.467 7.559 9.231 1.00 89.88 88 LYS A O 1
ATOM 744 N N . GLU A 1 89 ? 10.690 5.735 10.283 1.00 91.50 89 GLU A N 1
ATOM 745 C CA . GLU A 1 89 ? 11.092 4.772 9.248 1.00 91.50 89 GLU A CA 1
ATOM 746 C C . GLU A 1 89 ? 10.406 5.074 7.908 1.00 91.50 89 GLU A C 1
ATOM 748 O O . GLU A 1 89 ? 11.071 5.147 6.873 1.00 91.50 89 GLU A O 1
ATOM 753 N N . ILE A 1 90 ? 9.093 5.334 7.924 1.00 87.62 90 ILE A N 1
ATOM 754 C CA . ILE A 1 90 ? 8.335 5.748 6.736 1.00 87.62 90 ILE A CA 1
ATOM 755 C C . ILE A 1 90 ? 8.891 7.060 6.172 1.00 87.62 90 ILE A C 1
ATOM 757 O O . ILE A 1 90 ? 9.067 7.166 4.960 1.00 87.62 90 ILE A O 1
ATOM 761 N N . GLY A 1 91 ? 9.182 8.046 7.026 1.00 84.50 91 GLY A N 1
ATOM 762 C CA . GLY A 1 91 ? 9.758 9.331 6.622 1.00 84.50 91 GLY A CA 1
ATOM 763 C C . GLY A 1 91 ? 11.121 9.190 5.940 1.00 84.50 91 GLY A C 1
ATOM 764 O O . GLY A 1 91 ? 11.351 9.802 4.897 1.00 84.50 91 GLY A O 1
ATOM 765 N N . ASN A 1 92 ? 11.995 8.334 6.472 1.00 89.75 92 ASN A N 1
ATOM 766 C CA . ASN A 1 92 ? 13.305 8.047 5.884 1.00 89.75 92 ASN A CA 1
ATOM 767 C C . ASN A 1 92 ? 13.177 7.377 4.508 1.00 89.75 92 ASN A C 1
ATOM 769 O O . ASN A 1 92 ? 13.770 7.851 3.538 1.00 89.75 92 ASN A O 1
ATOM 773 N N . LEU A 1 93 ? 12.344 6.333 4.402 1.00 90.38 93 LEU A N 1
ATOM 774 C CA . LEU A 1 93 ? 12.064 5.658 3.128 1.00 90.38 93 LEU A CA 1
ATOM 775 C C . LEU A 1 93 ? 11.453 6.621 2.099 1.00 90.38 93 LEU A C 1
ATOM 777 O O . LEU A 1 93 ? 11.735 6.528 0.905 1.00 90.38 93 LEU A O 1
ATOM 781 N N . TRP A 1 94 ? 10.645 7.580 2.555 1.00 83.38 94 TRP A N 1
ATOM 782 C CA . TRP A 1 94 ? 10.138 8.657 1.710 1.00 83.38 94 TRP A CA 1
ATOM 783 C C . TRP A 1 94 ? 11.224 9.581 1.190 1.00 83.38 94 TRP A C 1
ATOM 785 O O . TRP A 1 94 ? 11.183 9.956 0.021 1.00 83.38 94 TRP A O 1
ATOM 795 N N . GLY A 1 95 ? 12.193 9.934 2.032 1.00 84.19 95 GLY A N 1
ATOM 796 C CA . GLY A 1 95 ? 13.359 10.703 1.612 1.00 84.19 95 GLY A CA 1
ATOM 797 C C . GLY A 1 95 ? 14.151 9.988 0.514 1.00 84.19 95 GLY A C 1
ATOM 798 O O . GLY A 1 95 ? 14.569 10.621 -0.452 1.00 84.19 95 GLY A O 1
ATOM 799 N N . GLU A 1 96 ? 14.310 8.667 0.614 1.00 89.81 96 GLU A N 1
ATOM 800 C CA . GLU A 1 96 ? 14.948 7.852 -0.429 1.00 89.81 96 GLU A CA 1
ATOM 801 C C . GLU A 1 96 ? 14.121 7.808 -1.718 1.00 89.81 96 GLU A C 1
ATOM 803 O O . GLU A 1 96 ? 14.657 8.026 -2.806 1.00 89.81 96 GLU A O 1
ATOM 808 N N . LEU A 1 97 ? 12.805 7.604 -1.608 1.00 84.38 97 LEU A N 1
ATOM 809 C CA . LEU A 1 97 ? 11.902 7.621 -2.757 1.00 84.38 97 LEU A CA 1
ATOM 810 C C . LEU A 1 97 ? 11.899 8.986 -3.462 1.00 84.38 97 LEU A C 1
ATOM 812 O O . LEU A 1 97 ? 11.829 9.042 -4.691 1.00 84.38 97 LEU A O 1
ATOM 816 N N . GLU A 1 98 ? 11.995 10.086 -2.712 1.00 80.50 98 GLU A N 1
ATOM 817 C CA . GLU A 1 98 ? 12.056 11.435 -3.279 1.00 80.50 98 GLU A CA 1
ATOM 818 C C . GLU A 1 98 ? 13.356 11.665 -4.060 1.00 80.50 98 GLU A C 1
ATOM 820 O O . GLU A 1 98 ? 13.310 12.294 -5.111 1.00 80.50 98 GLU A O 1
ATOM 825 N N . LYS A 1 99 ? 14.492 11.088 -3.641 1.00 86.69 99 LYS A N 1
ATOM 826 C CA . LYS A 1 99 ? 15.739 11.137 -4.433 1.00 86.69 99 LYS A CA 1
ATOM 827 C C . LYS A 1 99 ? 15.573 10.461 -5.795 1.00 86.69 99 LYS A C 1
ATOM 829 O O . LYS A 1 99 ? 16.007 11.012 -6.805 1.00 86.69 99 LYS A O 1
ATOM 834 N N . ILE A 1 100 ? 14.908 9.301 -5.838 1.00 86.06 100 ILE A N 1
ATOM 835 C CA . ILE A 1 100 ? 14.578 8.633 -7.109 1.00 86.06 100 ILE A CA 1
ATOM 836 C C . ILE A 1 100 ? 13.625 9.512 -7.921 1.00 86.06 100 ILE A C 1
ATOM 838 O O . ILE A 1 100 ? 13.837 9.721 -9.110 1.00 86.06 100 ILE A O 1
ATOM 842 N N . ARG A 1 101 ? 12.594 10.088 -7.295 1.00 78.50 101 ARG A N 1
ATOM 843 C CA . ARG A 1 101 ? 11.690 11.009 -7.997 1.00 78.50 101 ARG A CA 1
ATOM 844 C C . ARG A 1 101 ? 12.419 12.209 -8.589 1.00 78.50 101 ARG A C 1
ATOM 846 O O . ARG A 1 101 ? 12.088 12.583 -9.706 1.00 78.50 101 ARG A O 1
ATOM 853 N N . GLU A 1 102 ? 13.384 12.787 -7.880 1.00 79.94 102 GLU A N 1
ATOM 854 C CA . GLU A 1 102 ? 14.151 13.934 -8.367 1.00 79.94 102 GLU A CA 1
ATOM 855 C C . GLU A 1 102 ? 14.972 13.570 -9.606 1.00 79.94 102 GLU A C 1
ATOM 857 O O . GLU A 1 102 ? 14.928 14.296 -10.597 1.00 79.94 102 GLU A O 1
ATOM 862 N N . LYS A 1 103 ? 15.625 12.398 -9.594 1.00 84.56 103 LYS A N 1
ATOM 863 C CA . LYS A 1 103 ? 16.342 11.855 -10.760 1.00 84.56 103 LYS A CA 1
ATOM 864 C C . LYS A 1 103 ? 15.438 11.782 -11.996 1.00 84.56 103 LYS A C 1
ATOM 866 O O . LYS A 1 103 ? 15.843 12.190 -13.076 1.00 84.56 103 LYS A O 1
ATOM 871 N N . HIS A 1 104 ? 14.200 11.320 -11.826 1.00 78.12 104 HIS A N 1
ATOM 872 C CA . HIS A 1 104 ? 13.232 11.149 -12.919 1.00 78.12 104 HIS A CA 1
ATOM 873 C C . HIS A 1 104 ? 12.355 12.392 -13.173 1.00 78.12 104 HIS A C 1
ATOM 875 O O . HIS A 1 104 ? 11.460 12.368 -14.017 1.00 78.12 104 HIS A O 1
ATOM 881 N N . ARG A 1 105 ? 12.563 13.504 -12.454 1.00 74.06 105 ARG A N 1
ATOM 882 C CA . ARG A 1 105 ? 11.641 14.656 -12.446 1.00 74.06 105 ARG A CA 1
ATOM 883 C C . ARG A 1 105 ? 11.558 15.370 -13.788 1.00 74.06 105 ARG A C 1
ATOM 885 O O . ARG A 1 105 ? 10.465 15.713 -14.234 1.00 74.06 105 ARG A O 1
ATOM 892 N N . GLN A 1 106 ? 12.709 15.601 -14.415 1.00 65.81 106 GLN A N 1
ATOM 893 C CA . GLN A 1 106 ? 12.788 16.271 -15.715 1.00 65.81 106 GLN A CA 1
ATOM 894 C C . GLN A 1 106 ? 12.171 15.400 -16.816 1.00 65.81 106 GLN A C 1
ATOM 896 O O . GLN A 1 106 ? 11.428 15.890 -17.663 1.00 65.81 106 GLN A O 1
ATOM 901 N N . GLU A 1 107 ? 12.408 14.092 -16.736 1.00 65.88 107 GLU A N 1
ATOM 902 C CA . GLU A 1 107 ? 11.941 13.075 -17.679 1.00 65.88 107 GLU A CA 1
ATOM 903 C C . GLU A 1 107 ? 10.432 12.810 -17.612 1.00 65.88 107 GLU A C 1
ATOM 905 O O . GLU A 1 107 ? 9.801 12.513 -18.627 1.00 65.88 107 GLU A O 1
ATOM 910 N N . LEU A 1 108 ? 9.845 12.938 -16.421 1.00 61.66 108 LEU A N 1
ATOM 911 C CA . LEU A 1 108 ? 8.407 12.783 -16.183 1.00 61.66 108 LEU A CA 1
ATOM 912 C C . LEU A 1 108 ? 7.635 14.105 -16.360 1.00 61.66 108 LEU A C 1
ATOM 914 O O . LEU A 1 108 ? 6.402 14.112 -16.353 1.00 61.66 108 LEU A O 1
ATOM 918 N N . GLY A 1 109 ? 8.362 15.203 -16.600 1.00 54.19 109 GLY A N 1
ATOM 919 C CA . GLY A 1 109 ? 7.854 16.539 -16.891 1.00 54.19 109 GLY A CA 1
ATOM 920 C C . GLY A 1 109 ? 7.308 17.294 -15.672 1.00 54.19 109 GLY A C 1
ATOM 921 O O . GLY A 1 109 ? 6.826 16.716 -14.698 1.00 54.19 109 GLY A O 1
ATOM 922 N N . ASN A 1 110 ? 7.282 18.631 -15.773 1.00 46.00 110 ASN A N 1
ATOM 923 C CA . ASN A 1 110 ? 6.739 19.555 -14.756 1.00 46.00 110 ASN A CA 1
ATOM 924 C C . ASN A 1 110 ? 5.243 19.347 -14.414 1.00 46.00 110 ASN A C 1
ATOM 926 O O . ASN A 1 110 ? 4.724 20.001 -13.514 1.00 46.00 110 ASN A O 1
ATOM 930 N N . LEU A 1 111 ? 4.543 18.448 -15.113 1.00 46.06 111 LEU A N 1
ATOM 931 C CA . LEU A 1 111 ? 3.130 18.110 -14.902 1.00 46.06 111 LEU A CA 1
ATOM 932 C C . LEU A 1 111 ? 2.906 16.850 -14.041 1.00 46.06 111 LEU A C 1
ATOM 934 O O . LEU A 1 111 ? 1.758 16.521 -13.754 1.00 46.06 111 LEU A O 1
ATOM 938 N N . GLY A 1 112 ? 3.954 16.117 -13.649 1.00 46.72 112 GLY A N 1
ATOM 939 C CA . GLY A 1 112 ? 3.789 14.719 -13.224 1.00 46.72 112 GLY A CA 1
ATOM 940 C C . GLY A 1 112 ? 3.625 14.445 -11.726 1.00 46.72 112 GLY A C 1
ATOM 941 O O . GLY A 1 112 ? 3.058 13.419 -11.360 1.00 46.72 112 GLY A O 1
ATOM 942 N N . PHE A 1 113 ? 4.114 15.322 -10.847 1.00 49.81 113 PHE A N 1
ATOM 943 C CA . PHE A 1 113 ? 4.080 15.066 -9.404 1.00 49.81 113 PHE A CA 1
ATOM 944 C C . PHE A 1 113 ? 3.658 16.302 -8.627 1.00 49.81 113 PHE A C 1
ATOM 946 O O . PHE A 1 113 ? 4.469 17.093 -8.144 1.00 49.81 113 PHE A O 1
ATOM 953 N N . SER A 1 114 ? 2.353 16.450 -8.471 1.00 50.81 114 SER A N 1
ATOM 954 C CA . SER A 1 114 ? 1.796 17.350 -7.477 1.00 50.81 114 SER A CA 1
ATOM 955 C C . SER A 1 114 ? 2.116 16.839 -6.064 1.00 50.81 114 SER A C 1
ATOM 957 O O . SER A 1 114 ? 2.293 15.641 -5.831 1.00 50.81 114 SER A O 1
ATOM 959 N N . ARG A 1 115 ? 2.086 17.728 -5.059 1.00 48.66 115 ARG A N 1
ATOM 960 C CA . ARG A 1 115 ? 2.096 17.318 -3.637 1.00 48.66 115 ARG A CA 1
ATOM 961 C C . ARG A 1 115 ? 1.036 16.243 -3.330 1.00 48.66 115 ARG A C 1
ATOM 963 O O . ARG A 1 115 ? 1.235 15.459 -2.407 1.00 48.66 115 ARG A O 1
ATOM 970 N N . ARG A 1 116 ? -0.070 16.181 -4.094 1.00 48.09 116 ARG A N 1
ATOM 971 C CA . ARG A 1 116 ? -1.121 15.150 -3.975 1.00 48.09 116 ARG A CA 1
ATOM 972 C C . ARG A 1 116 ? -0.680 13.778 -4.486 1.00 48.09 116 ARG A C 1
ATOM 974 O O . ARG A 1 116 ? -1.116 12.777 -3.921 1.00 48.09 116 ARG A O 1
ATOM 981 N N . ASP A 1 117 ? 0.208 13.718 -5.472 1.00 49.56 117 ASP A N 1
ATOM 982 C CA . ASP A 1 117 ? 0.770 12.455 -5.960 1.00 49.56 117 ASP A CA 1
ATOM 983 C C . ASP A 1 117 ? 1.675 11.827 -4.905 1.00 49.56 117 ASP A C 1
ATOM 985 O O . ASP A 1 117 ? 1.607 10.620 -4.698 1.00 49.56 117 ASP A O 1
ATOM 989 N N . GLY A 1 118 ? 2.390 12.648 -4.125 1.00 51.00 118 GLY A N 1
ATOM 990 C CA . GLY A 1 118 ? 3.042 12.211 -2.889 1.00 51.00 118 GLY A CA 1
ATOM 991 C C . GLY A 1 118 ? 2.091 11.372 -2.032 1.00 51.00 118 GLY A C 1
ATOM 992 O O . GLY A 1 118 ? 2.368 10.209 -1.780 1.00 51.00 118 GLY A O 1
ATOM 993 N N . TYR A 1 119 ? 0.902 11.882 -1.695 1.00 49.25 119 TYR A N 1
ATOM 994 C CA . TYR A 1 119 ? -0.102 11.147 -0.908 1.00 49.25 119 TYR A CA 1
ATOM 995 C C . TYR A 1 119 ? -0.668 9.892 -1.593 1.00 49.25 119 TYR A C 1
ATOM 997 O O . TYR A 1 119 ? -0.973 8.916 -0.902 1.00 49.25 119 TYR A O 1
ATOM 1005 N N . LYS A 1 120 ? -0.804 9.899 -2.924 1.00 49.91 120 LYS A N 1
ATOM 1006 C CA . LYS A 1 120 ? -1.286 8.757 -3.721 1.00 49.91 120 LYS A CA 1
ATOM 1007 C C . LYS A 1 120 ? -0.283 7.605 -3.750 1.00 49.91 120 LYS A C 1
ATOM 1009 O O . LYS A 1 120 ? -0.677 6.448 -3.645 1.00 49.91 120 LYS A O 1
ATOM 1014 N N . TRP A 1 121 ? 1.003 7.937 -3.802 1.00 48.44 121 TRP A N 1
ATOM 1015 C CA . TRP A 1 121 ? 2.119 6.991 -3.756 1.00 48.44 121 TRP A CA 1
ATOM 1016 C C . TRP A 1 121 ? 2.614 6.714 -2.337 1.00 48.44 121 TRP A C 1
ATOM 1018 O O . TRP A 1 121 ? 3.567 5.967 -2.141 1.00 48.44 121 TRP A O 1
ATOM 1028 N N . GLY A 1 122 ? 1.901 7.263 -1.353 1.00 46.94 122 GLY A N 1
ATOM 1029 C CA . GLY A 1 122 ? 1.996 6.895 0.046 1.00 46.94 122 GLY A CA 1
ATOM 1030 C C . GLY A 1 122 ? 2.819 7.814 0.926 1.00 46.94 122 GLY A C 1
ATOM 1031 O O . GLY A 1 122 ? 3.393 7.263 1.852 1.00 46.94 122 GLY A O 1
ATOM 1032 N N . GLY A 1 123 ? 2.815 9.121 0.607 1.00 49.75 123 GLY A N 1
ATOM 1033 C CA . GLY A 1 123 ? 3.578 10.295 1.087 1.00 49.75 123 GLY A CA 1
ATOM 1034 C C . GLY A 1 123 ? 4.060 10.263 2.528 1.00 49.75 123 GLY A C 1
ATOM 1035 O O . GLY A 1 123 ? 3.598 9.427 3.295 1.00 49.75 123 GLY A O 1
ATOM 1036 N N . PRO A 1 124 ? 4.881 11.226 2.976 1.00 50.81 124 PRO A N 1
ATOM 1037 C CA . PRO A 1 124 ? 4.930 11.540 4.397 1.00 50.81 124 PRO A CA 1
ATOM 1038 C C . PRO A 1 124 ? 3.521 11.998 4.799 1.00 50.81 124 PRO A C 1
ATOM 1040 O O . PRO A 1 124 ? 3.132 13.153 4.644 1.00 50.81 124 PRO A O 1
ATOM 1043 N N . VAL A 1 125 ? 2.682 11.041 5.177 1.00 52.66 125 VAL A N 1
ATOM 1044 C CA . VAL A 1 125 ? 1.331 11.292 5.635 1.00 52.66 125 VAL A CA 1
ATOM 1045 C C . VAL A 1 125 ? 1.462 11.451 7.133 1.00 52.66 125 VAL A C 1
ATOM 1047 O O . VAL A 1 125 ? 2.010 10.568 7.788 1.00 52.66 125 VAL A O 1
ATOM 1050 N N . ASP A 1 126 ? 0.873 12.510 7.675 1.00 59.72 126 ASP A N 1
ATOM 1051 C CA . ASP A 1 126 ? 0.435 12.555 9.070 1.00 59.72 126 ASP A CA 1
ATOM 1052 C C . ASP A 1 126 ? -0.665 11.481 9.277 1.00 59.72 126 ASP A C 1
ATOM 1054 O O . ASP A 1 126 ? -1.848 11.773 9.480 1.00 59.72 126 ASP A O 1
ATOM 1058 N N . PHE A 1 127 ? -0.312 10.207 9.088 1.00 61.34 127 PHE A N 1
ATOM 1059 C CA . PHE A 1 127 ? -1.242 9.085 9.039 1.00 61.34 127 PHE A CA 1
ATOM 1060 C C . PHE A 1 127 ? -1.877 8.876 10.413 1.00 61.34 127 PHE A C 1
ATOM 1062 O O . PHE A 1 127 ? -3.089 8.670 10.499 1.00 61.34 127 PHE A O 1
ATOM 1069 N N . SER A 1 128 ? -1.086 9.072 11.473 1.00 60.31 128 SER A N 1
ATOM 1070 C CA . SER A 1 128 ? -1.551 9.181 12.855 1.00 60.31 128 SER A CA 1
ATOM 1071 C C . SER A 1 128 ? -2.621 10.259 13.014 1.00 60.31 128 SER A C 1
ATOM 1073 O O . SER A 1 128 ? -3.728 9.944 13.446 1.00 60.31 128 SER A O 1
ATOM 1075 N N . LYS A 1 129 ? -2.372 11.507 12.585 1.00 66.00 129 LYS A N 1
ATOM 1076 C CA . LYS A 1 129 ? -3.367 12.598 12.690 1.00 66.00 129 LYS A CA 1
ATOM 1077 C C . LYS A 1 129 ? -4.634 12.326 11.882 1.00 66.00 129 LYS A C 1
ATOM 1079 O O . LYS A 1 129 ? -5.697 12.843 12.215 1.00 66.00 129 LYS A O 1
ATOM 1084 N N . LYS A 1 130 ? -4.545 11.550 10.799 1.00 65.75 130 LYS A N 1
ATOM 1085 C CA . LYS A 1 130 ? -5.709 11.190 9.982 1.00 65.75 130 LYS A CA 1
ATOM 1086 C C . LYS A 1 130 ? -6.561 10.111 10.652 1.00 65.75 130 LYS A C 1
ATOM 1088 O O . LYS A 1 130 ? -7.779 10.254 10.665 1.00 65.75 130 LYS A O 1
ATOM 1093 N N . ILE A 1 131 ? -5.941 9.074 11.219 1.00 62.19 131 ILE A N 1
ATOM 1094 C CA . ILE A 1 131 ? -6.657 7.981 11.898 1.00 62.19 131 ILE A CA 1
ATOM 1095 C C . ILE A 1 131 ? -7.256 8.439 13.230 1.00 62.19 131 ILE A C 1
ATOM 1097 O O . ILE A 1 131 ? -8.380 8.057 13.558 1.00 62.19 131 ILE A O 1
ATOM 1101 N N . THR A 1 132 ? -6.574 9.311 13.977 1.00 66.69 132 THR A N 1
ATOM 1102 C CA . THR A 1 132 ? -7.121 9.859 15.231 1.00 66.69 132 THR A CA 1
ATOM 1103 C C . THR A 1 132 ? -8.380 10.698 15.010 1.00 66.69 132 THR A C 1
ATOM 1105 O O . THR A 1 132 ? -9.218 10.771 15.903 1.00 66.69 132 THR A O 1
ATOM 1108 N N . ARG A 1 133 ? -8.568 11.253 13.804 1.00 75.75 133 ARG A N 1
ATOM 1109 C CA . ARG A 1 133 ? -9.772 11.994 13.386 1.00 75.75 133 ARG A CA 1
ATOM 1110 C C . ARG A 1 133 ? -10.897 11.111 12.834 1.00 75.75 133 ARG A C 1
ATOM 1112 O O . ARG A 1 133 ? -11.919 11.639 12.402 1.00 75.75 133 ARG A O 1
ATOM 1119 N N . PHE A 1 134 ? -10.729 9.789 12.783 1.00 79.81 134 PHE A N 1
ATOM 1120 C CA . PHE A 1 134 ? -11.797 8.901 12.326 1.00 79.81 134 PHE A CA 1
ATOM 1121 C C . PHE A 1 134 ? -12.923 8.828 13.351 1.00 79.81 134 PHE A C 1
ATOM 1123 O O . PHE A 1 134 ? -12.679 8.675 14.547 1.00 79.81 134 PHE A O 1
ATOM 1130 N N . THR A 1 135 ? -14.161 8.871 12.858 1.00 82.81 135 THR A N 1
ATOM 1131 C CA . THR A 1 135 ? -15.330 8.541 13.675 1.00 82.81 135 THR A CA 1
ATOM 1132 C C . THR A 1 135 ? -15.230 7.090 14.166 1.00 82.81 135 THR A C 1
ATOM 1134 O O . THR A 1 135 ? -14.606 6.268 13.484 1.00 82.81 135 THR A O 1
ATOM 1137 N N . PRO A 1 136 ? -15.852 6.733 15.305 1.00 85.44 136 PRO A N 1
ATOM 1138 C CA . PRO A 1 136 ? -15.843 5.358 15.811 1.00 85.44 136 PRO A CA 1
ATOM 1139 C C . PRO A 1 136 ? -16.285 4.332 14.758 1.00 85.44 136 PRO A C 1
ATOM 1141 O O . PRO A 1 136 ? -15.564 3.371 14.509 1.00 85.44 136 PRO A O 1
ATOM 1144 N N . ALA A 1 137 ? -17.374 4.615 14.035 1.00 85.12 137 ALA A N 1
ATOM 1145 C CA . ALA A 1 137 ? -17.860 3.771 12.940 1.00 85.12 137 ALA A CA 1
ATOM 1146 C C . ALA A 1 137 ? -16.825 3.593 11.812 1.00 85.12 137 ALA A C 1
ATOM 1148 O O . ALA A 1 137 ? -16.643 2.503 11.275 1.00 85.12 137 ALA A O 1
ATOM 1149 N N . LEU A 1 138 ? -16.096 4.657 11.450 1.00 83.50 138 LEU A N 1
ATOM 1150 C CA . LEU A 1 138 ? -15.044 4.563 10.438 1.00 83.50 138 LEU A CA 1
ATOM 1151 C C . LEU A 1 138 ? -13.838 3.760 10.946 1.00 83.50 138 LEU A C 1
ATOM 1153 O O . LEU A 1 138 ? -13.208 3.054 10.159 1.00 83.50 138 LEU A O 1
ATOM 1157 N N . ARG A 1 139 ? -13.515 3.860 12.240 1.00 85.19 139 ARG A N 1
ATOM 1158 C CA . ARG A 1 139 ? -12.450 3.080 12.883 1.00 85.19 139 ARG A CA 1
ATOM 1159 C C . ARG A 1 139 ? -12.80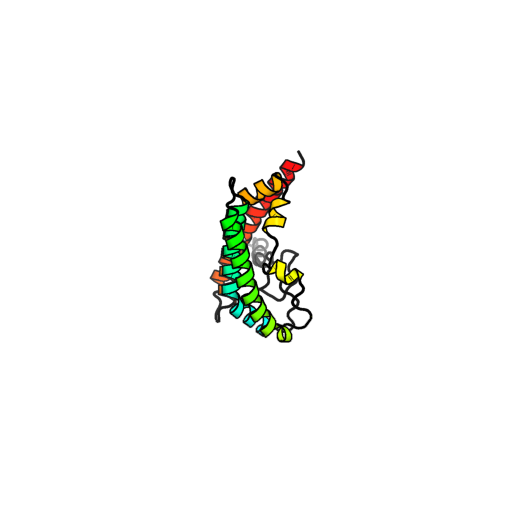1 1.593 12.934 1.00 85.19 139 ARG A C 1
ATOM 1161 O O . ARG A 1 139 ? -11.947 0.770 12.623 1.00 85.19 139 ARG A O 1
ATOM 1168 N N . GLU A 1 140 ? -14.047 1.260 13.247 1.00 88.31 140 GLU A N 1
ATOM 1169 C CA . GLU A 1 140 ? -14.563 -0.111 13.240 1.00 88.31 140 GLU A CA 1
ATOM 1170 C C . GLU A 1 140 ? -14.508 -0.725 11.835 1.00 88.31 140 GLU A C 1
ATOM 1172 O O . GLU A 1 140 ? -13.846 -1.740 11.633 1.00 88.31 140 GLU A O 1
ATOM 1177 N N . MET A 1 141 ? -15.060 -0.040 10.828 1.00 89.69 141 MET A N 1
ATOM 1178 C CA . MET A 1 141 ? -14.962 -0.472 9.428 1.00 89.69 141 MET A CA 1
ATOM 1179 C C . MET A 1 141 ? -13.498 -0.637 8.981 1.00 89.69 141 MET A C 1
ATOM 1181 O O . MET A 1 141 ? -13.154 -1.531 8.207 1.00 89.69 141 MET A O 1
ATOM 1185 N N . ARG A 1 142 ? -12.595 0.234 9.448 1.00 89.12 142 ARG A N 1
ATOM 1186 C CA . ARG A 1 142 ? -11.157 0.146 9.153 1.00 89.12 142 ARG A CA 1
ATOM 1187 C C . ARG A 1 142 ? -10.505 -1.083 9.780 1.00 89.12 142 ARG A C 1
ATOM 1189 O O . ARG A 1 142 ? -9.677 -1.680 9.091 1.00 89.12 142 ARG A O 1
ATOM 1196 N N . LYS A 1 143 ? -10.870 -1.445 11.015 1.00 90.38 143 LYS A N 1
ATOM 1197 C CA . LYS A 1 143 ? -10.446 -2.688 11.680 1.00 90.38 143 LYS A CA 1
ATOM 1198 C C . LYS A 1 143 ? -10.932 -3.906 10.891 1.00 90.38 143 LYS A C 1
ATOM 1200 O O . LYS A 1 143 ? -10.116 -4.723 10.485 1.00 90.38 143 LYS A O 1
ATOM 1205 N N . GLU A 1 144 ? -12.227 -3.963 10.584 1.00 91.81 144 GLU A N 1
ATOM 1206 C CA . GLU A 1 144 ? -12.854 -5.080 9.860 1.00 91.81 144 GLU A CA 1
ATOM 1207 C C . GLU A 1 144 ? -12.244 -5.293 8.466 1.00 91.81 144 GLU A C 1
ATOM 1209 O O . GLU A 1 144 ? -11.948 -6.410 8.055 1.00 91.81 144 GLU A O 1
ATOM 1214 N N . THR A 1 145 ? -11.972 -4.203 7.746 1.00 92.31 145 THR A N 1
ATOM 1215 C CA . THR A 1 145 ? -11.400 -4.262 6.392 1.00 92.31 145 THR A CA 1
ATOM 1216 C C . THR A 1 145 ? -9.873 -4.338 6.358 1.00 92.31 145 THR A C 1
ATOM 1218 O O . THR A 1 145 ? -9.300 -4.295 5.269 1.00 92.31 145 THR A O 1
ATOM 1221 N N . PHE A 1 146 ? -9.182 -4.375 7.503 1.00 91.44 146 PHE A N 1
ATOM 1222 C CA . PHE A 1 146 ? -7.721 -4.251 7.552 1.00 91.44 146 PHE A CA 1
ATOM 1223 C C . PHE A 1 146 ? -7.021 -5.347 6.740 1.00 91.44 146 PHE A C 1
ATOM 1225 O O . PHE A 1 146 ? -6.274 -5.036 5.810 1.00 91.44 146 PHE A O 1
ATOM 1232 N N . GLU A 1 147 ? -7.333 -6.611 7.027 1.00 92.62 147 GLU A N 1
ATOM 1233 C CA . GLU A 1 147 ? -6.722 -7.773 6.371 1.00 92.62 147 GLU A CA 1
ATOM 1234 C C . GLU A 1 147 ? -6.997 -7.790 4.862 1.00 92.62 147 GLU A C 1
ATOM 1236 O O . GLU A 1 147 ? -6.088 -7.989 4.056 1.00 92.62 147 GLU A O 1
ATOM 1241 N N . LEU A 1 148 ? -8.235 -7.488 4.456 1.00 91.19 148 LEU A N 1
ATOM 1242 C CA . LEU A 1 148 ? -8.610 -7.394 3.042 1.00 91.19 148 LEU A CA 1
ATOM 1243 C C . LEU A 1 148 ? -7.840 -6.286 2.318 1.00 91.19 148 LEU A C 1
ATOM 1245 O O . LEU A 1 148 ? -7.383 -6.479 1.192 1.00 91.19 148 LEU A O 1
ATOM 1249 N N . ARG A 1 149 ? -7.645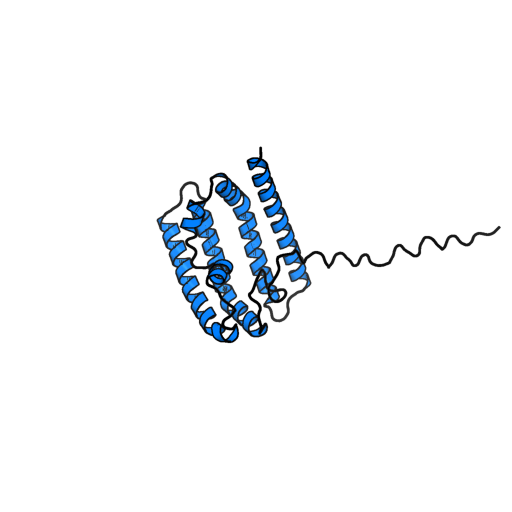 -5.127 2.959 1.00 90.38 149 ARG A N 1
ATOM 1250 C CA . ARG A 1 149 ? -6.846 -4.031 2.390 1.00 90.38 149 ARG A CA 1
ATOM 1251 C C . ARG A 1 149 ? -5.363 -4.391 2.304 1.00 90.38 149 ARG A C 1
ATOM 1253 O O . ARG A 1 149 ? -4.734 -3.989 1.325 1.00 90.38 149 ARG A O 1
ATOM 1260 N N . SER A 1 150 ? -4.826 -5.129 3.280 1.00 89.00 150 SER A N 1
ATOM 1261 C CA . SER A 1 150 ? -3.442 -5.629 3.246 1.00 89.00 150 SER A CA 1
ATOM 1262 C C . SER A 1 150 ? -3.241 -6.566 2.061 1.00 89.00 150 SER A C 1
ATOM 1264 O O . SER A 1 150 ? -2.446 -6.264 1.170 1.00 89.00 150 SER A O 1
ATOM 1266 N N . LYS A 1 151 ? -4.070 -7.615 1.965 1.00 92.56 151 LYS A N 1
ATOM 1267 C CA . LYS A 1 151 ? -4.051 -8.578 0.854 1.00 92.56 151 LYS A CA 1
ATOM 1268 C C . LYS A 1 151 ? -4.215 -7.897 -0.500 1.00 92.56 151 LYS A C 1
ATOM 1270 O O . LYS A 1 151 ? -3.467 -8.176 -1.431 1.00 92.56 151 LYS A O 1
ATOM 1275 N N . LEU A 1 152 ? -5.151 -6.954 -0.613 1.00 87.50 152 LEU A N 1
ATOM 1276 C CA . LEU A 1 152 ? -5.362 -6.197 -1.846 1.00 87.50 152 LEU A CA 1
ATOM 1277 C C . LEU A 1 152 ? -4.095 -5.453 -2.282 1.00 87.50 152 LEU A C 1
ATOM 1279 O O . LEU A 1 152 ? -3.765 -5.429 -3.467 1.00 87.50 152 LEU A O 1
ATOM 1283 N N . ASN A 1 153 ? -3.391 -4.821 -1.345 1.00 84.81 153 ASN A N 1
ATOM 1284 C CA . ASN A 1 153 ? -2.159 -4.108 -1.660 1.00 84.81 153 ASN A CA 1
ATOM 1285 C C . ASN A 1 153 ? -1.019 -5.064 -2.024 1.00 84.81 153 ASN A C 1
ATOM 1287 O O . ASN A 1 153 ? -0.315 -4.794 -2.993 1.00 84.81 153 ASN A O 1
ATOM 1291 N N . GLU A 1 154 ? -0.873 -6.193 -1.333 1.00 89.31 154 GLU A N 1
ATOM 1292 C CA . GLU A 1 154 ? 0.094 -7.236 -1.703 1.00 89.31 154 GLU A CA 1
ATOM 1293 C C . GLU A 1 154 ? -0.141 -7.735 -3.133 1.00 89.31 154 GLU A C 1
ATOM 1295 O O . GLU A 1 154 ? 0.781 -7.749 -3.949 1.00 89.31 154 GLU A O 1
ATOM 1300 N N . LYS A 1 155 ? -1.393 -8.051 -3.485 1.00 88.75 155 LYS A N 1
ATOM 1301 C CA . LYS A 1 155 ? -1.761 -8.490 -4.839 1.00 88.75 155 LYS A CA 1
ATOM 1302 C C . LYS A 1 155 ? -1.483 -7.422 -5.892 1.00 88.75 155 LYS A C 1
ATOM 1304 O O . LYS A 1 155 ? -0.986 -7.750 -6.966 1.00 88.75 155 LYS A O 1
ATOM 1309 N N . LYS A 1 156 ? -1.709 -6.142 -5.583 1.00 86.38 156 LYS A N 1
ATOM 1310 C CA . LYS A 1 156 ? -1.333 -5.031 -6.475 1.00 86.38 156 LYS A CA 1
ATOM 1311 C C . LYS A 1 156 ? 0.173 -4.943 -6.704 1.00 86.38 156 LYS A C 1
ATOM 1313 O O . LYS A 1 156 ? 0.580 -4.705 -7.835 1.00 86.38 156 LYS A O 1
ATOM 1318 N N . PHE A 1 157 ? 0.991 -5.143 -5.670 1.00 87.19 157 PHE A N 1
ATOM 1319 C CA . PHE A 1 157 ? 2.448 -5.177 -5.827 1.00 87.19 157 PHE A CA 1
ATOM 1320 C C . PHE A 1 157 ? 2.907 -6.386 -6.642 1.00 87.19 157 PHE A C 1
ATOM 1322 O O . PHE A 1 157 ? 3.788 -6.242 -7.483 1.00 87.19 157 PHE A O 1
ATOM 1329 N N . LEU A 1 158 ? 2.287 -7.554 -6.453 1.00 90.25 158 LEU A N 1
ATOM 1330 C CA . LEU A 1 158 ? 2.565 -8.738 -7.270 1.00 90.25 158 LEU A CA 1
ATOM 1331 C C . LEU A 1 158 ? 2.193 -8.522 -8.740 1.00 90.25 158 LEU A C 1
ATOM 1333 O O . LEU A 1 158 ? 2.988 -8.847 -9.619 1.00 90.25 158 LEU A O 1
ATOM 1337 N N . LEU A 1 159 ? 1.023 -7.932 -9.003 1.00 86.94 159 LEU A N 1
ATOM 1338 C CA . LEU A 1 159 ? 0.589 -7.570 -10.351 1.00 86.94 159 LEU A CA 1
ATOM 1339 C C . LEU A 1 159 ? 1.562 -6.578 -10.985 1.00 86.94 159 LEU A C 1
ATOM 1341 O O . LEU A 1 159 ? 1.989 -6.763 -12.118 1.00 86.94 159 LEU A O 1
ATOM 1345 N N . GLU A 1 160 ? 1.938 -5.538 -10.248 1.00 84.81 160 GLU A N 1
ATOM 1346 C CA . GLU A 1 160 ? 2.894 -4.554 -10.734 1.00 84.81 160 GLU A CA 1
ATOM 1347 C C . GLU A 1 160 ? 4.260 -5.188 -11.029 1.00 84.81 160 GLU A C 1
ATOM 1349 O O . GLU A 1 160 ? 4.842 -4.909 -12.072 1.00 84.81 160 GLU A O 1
ATOM 1354 N N . LYS A 1 161 ? 4.756 -6.068 -10.153 1.00 89.44 161 LYS A N 1
ATOM 1355 C CA . LYS A 1 161 ? 6.014 -6.794 -10.369 1.00 89.44 161 LYS A CA 1
ATOM 1356 C C . LYS A 1 161 ? 5.979 -7.595 -11.668 1.00 89.44 161 LYS A C 1
ATOM 1358 O O . LYS A 1 161 ? 6.946 -7.560 -12.423 1.00 89.44 161 LYS A O 1
ATOM 1363 N N . GLU A 1 162 ? 4.872 -8.288 -11.922 1.00 88.62 162 GLU A N 1
ATOM 1364 C CA . GLU A 1 162 ? 4.681 -9.063 -13.147 1.00 88.62 162 GLU A CA 1
ATOM 1365 C C . GLU A 1 162 ? 4.672 -8.156 -14.381 1.00 88.62 162 GLU A C 1
ATOM 1367 O O . GLU A 1 162 ? 5.434 -8.382 -15.315 1.00 88.62 162 GLU A O 1
ATOM 1372 N N . LEU A 1 163 ? 3.895 -7.070 -14.353 1.00 84.62 163 LEU A N 1
ATOM 1373 C CA . LEU A 1 163 ? 3.797 -6.114 -15.462 1.00 84.62 163 LEU A CA 1
ATOM 1374 C C . LEU A 1 163 ? 5.110 -5.362 -15.745 1.00 84.62 163 LEU A C 1
ATOM 1376 O O . LEU A 1 163 ? 5.337 -4.904 -16.865 1.00 84.62 163 LEU A O 1
ATOM 1380 N N . LEU A 1 164 ? 5.969 -5.195 -14.737 1.00 84.56 164 LEU A N 1
ATOM 1381 C CA . LEU A 1 164 ? 7.283 -4.571 -14.893 1.00 84.56 164 LEU A CA 1
ATOM 1382 C C . LEU A 1 164 ? 8.361 -5.546 -15.388 1.00 84.56 164 LEU A C 1
ATOM 1384 O O . LEU A 1 164 ? 9.440 -5.082 -15.766 1.00 84.56 164 LEU A O 1
ATOM 1388 N N . SER A 1 165 ? 8.099 -6.854 -15.404 1.00 87.69 165 SER A N 1
ATOM 1389 C CA . SER A 1 165 ? 9.043 -7.842 -15.932 1.00 87.69 165 SER A CA 1
ATOM 1390 C C . SER A 1 165 ? 9.288 -7.655 -17.439 1.00 87.69 165 SER A C 1
ATOM 1392 O O . SER A 1 165 ? 8.544 -6.962 -18.137 1.00 87.69 165 SER A O 1
ATOM 1394 N N . GLU A 1 166 ? 10.383 -8.224 -17.946 1.00 84.56 166 GLU A N 1
ATOM 1395 C CA . GLU A 1 166 ? 10.721 -8.150 -19.376 1.00 84.56 166 GLU A CA 1
ATOM 1396 C C . GLU A 1 166 ? 9.745 -8.950 -20.244 1.00 84.56 166 GLU A C 1
ATOM 1398 O O . GLU A 1 166 ? 9.452 -8.543 -21.366 1.00 84.56 166 GLU A O 1
ATOM 1403 N N . ASN A 1 167 ? 9.201 -10.044 -19.704 1.00 88.94 167 ASN A N 1
ATOM 1404 C CA . ASN A 1 167 ? 8.233 -10.902 -20.372 1.00 88.94 167 ASN A CA 1
ATOM 1405 C C . ASN A 1 167 ? 7.084 -11.259 -19.408 1.00 88.94 167 ASN A C 1
ATOM 1407 O O . ASN A 1 167 ? 7.159 -12.294 -18.743 1.00 88.94 167 ASN A O 1
ATOM 1411 N N . PRO A 1 168 ? 6.055 -10.400 -19.289 1.00 87.44 168 PRO A N 1
ATOM 1412 C CA . PRO A 1 168 ? 4.947 -10.622 -18.368 1.00 87.44 168 PRO A CA 1
ATOM 1413 C C . PRO A 1 168 ? 4.110 -11.834 -18.780 1.00 87.44 168 PRO A C 1
ATOM 1415 O O . PRO A 1 168 ? 3.623 -11.921 -19.912 1.00 87.44 168 PRO A O 1
ATOM 1418 N N . ASP A 1 169 ? 3.868 -12.737 -17.833 1.00 91.69 169 ASP A N 1
ATOM 1419 C CA . ASP A 1 169 ? 2.931 -13.838 -18.018 1.00 91.69 169 ASP A CA 1
ATOM 1420 C C . ASP A 1 169 ? 1.489 -13.310 -17.987 1.00 91.69 169 ASP A C 1
ATOM 1422 O O . ASP A 1 169 ? 0.939 -12.970 -16.934 1.00 91.69 169 ASP A O 1
ATOM 1426 N N . LYS A 1 170 ? 0.853 -13.269 -19.162 1.00 88.19 170 LYS A N 1
ATOM 1427 C CA . LYS A 1 170 ? -0.534 -12.809 -19.327 1.00 88.19 170 LYS A CA 1
ATOM 1428 C C . LYS A 1 170 ? -1.523 -13.599 -18.470 1.00 88.19 170 LYS A C 1
ATOM 1430 O O . LYS A 1 170 ? -2.406 -12.996 -17.868 1.00 88.19 170 LYS A O 1
ATOM 1435 N N . SER A 1 171 ? -1.351 -14.918 -18.353 1.00 89.94 171 SER A N 1
ATOM 1436 C CA . SER A 1 171 ? -2.248 -15.762 -17.554 1.00 89.94 171 SER A CA 1
ATOM 1437 C C . SER A 1 171 ? -2.180 -15.383 -16.076 1.00 89.94 171 SER A C 1
ATOM 1439 O O . SER A 1 171 ? -3.202 -15.311 -15.390 1.00 89.94 171 SER A O 1
ATOM 1441 N N . LYS A 1 172 ? -0.972 -15.099 -15.587 1.00 91.38 172 LYS A N 1
ATOM 1442 C CA . LYS A 1 172 ? -0.737 -14.656 -14.211 1.00 91.38 172 LYS A CA 1
ATOM 1443 C C . LYS A 1 172 ? -1.221 -13.227 -13.963 1.00 91.38 172 LYS A C 1
ATOM 1445 O O . LYS A 1 172 ? -1.768 -12.935 -12.901 1.00 91.38 172 LYS A O 1
ATOM 1450 N N . VAL A 1 173 ? -1.054 -12.328 -14.932 1.00 83.88 173 VAL A N 1
ATOM 1451 C CA . VAL A 1 173 ? -1.621 -10.971 -14.879 1.00 83.88 173 VAL A CA 1
ATOM 1452 C C . VAL A 1 173 ? -3.144 -11.034 -14.759 1.00 83.88 173 VAL A C 1
ATOM 1454 O O . VAL A 1 173 ? -3.718 -10.369 -13.895 1.00 83.88 173 VAL A O 1
ATOM 1457 N N . ASP A 1 174 ? -3.799 -11.863 -15.570 1.00 84.69 174 ASP A N 1
ATOM 1458 C CA . ASP A 1 174 ? -5.255 -11.999 -15.561 1.00 84.69 174 ASP A CA 1
ATOM 1459 C C . ASP A 1 174 ? -5.773 -12.650 -14.277 1.00 84.69 174 ASP A C 1
ATOM 1461 O O . ASP A 1 174 ? -6.794 -12.212 -13.739 1.00 84.69 174 ASP A O 1
ATOM 1465 N N . SER A 1 175 ? -5.068 -13.650 -13.736 1.00 90.94 175 SER A N 1
ATOM 1466 C CA . SER A 1 175 ? -5.428 -14.240 -12.443 1.00 90.94 175 SER A CA 1
ATOM 1467 C C . SER A 1 175 ? -5.313 -13.213 -11.313 1.00 90.94 175 SER A C 1
ATOM 1469 O O . SER A 1 175 ? -6.251 -13.047 -10.536 1.00 90.94 175 SER A O 1
ATOM 1471 N N . LEU A 1 176 ? -4.218 -12.446 -11.267 1.00 86.94 176 LEU A N 1
ATOM 1472 C CA . LEU A 1 176 ? -4.019 -11.393 -10.269 1.00 86.94 176 LEU A CA 1
ATOM 1473 C C . LEU A 1 176 ? -5.062 -10.276 -10.389 1.00 86.94 176 LEU A C 1
ATOM 1475 O O . LEU A 1 176 ? -5.542 -9.782 -9.370 1.00 86.94 176 LEU A O 1
ATOM 1479 N N . ARG A 1 177 ? -5.448 -9.889 -11.612 1.00 86.88 177 ARG A N 1
ATOM 1480 C CA . ARG A 1 177 ? -6.527 -8.913 -11.847 1.00 86.88 177 ARG A CA 1
ATOM 1481 C C . ARG A 1 177 ? -7.863 -9.412 -11.289 1.00 86.88 177 ARG A C 1
ATOM 1483 O O . ARG A 1 177 ? -8.529 -8.658 -10.587 1.00 86.88 177 ARG A O 1
ATOM 1490 N N . LYS A 1 178 ? -8.218 -10.680 -11.527 1.00 87.94 178 LYS A N 1
ATOM 1491 C CA . LYS A 1 178 ? -9.447 -11.286 -10.983 1.00 87.94 178 LYS A CA 1
ATOM 1492 C C . LYS A 1 178 ? -9.452 -11.300 -9.455 1.00 87.94 178 LYS A C 1
ATOM 1494 O O . LYS A 1 178 ? -10.416 -10.843 -8.853 1.00 87.94 178 LYS A O 1
ATOM 1499 N N . GLU A 1 179 ? -8.359 -11.738 -8.834 1.00 90.00 179 GLU A N 1
ATOM 1500 C CA . GLU A 1 179 ? -8.232 -11.747 -7.369 1.00 90.00 179 GLU A CA 1
ATOM 1501 C C . GLU A 1 179 ? -8.336 -10.332 -6.772 1.00 90.00 179 GLU A C 1
ATOM 1503 O O . GLU A 1 179 ? -8.974 -10.120 -5.740 1.00 90.00 179 GLU A O 1
ATOM 1508 N N . ILE A 1 180 ? -7.733 -9.334 -7.428 1.00 84.31 180 ILE A N 1
ATOM 1509 C CA . ILE A 1 180 ? -7.847 -7.923 -7.036 1.00 84.31 180 ILE A CA 1
ATOM 1510 C C . ILE A 1 180 ? -9.304 -7.452 -7.118 1.00 84.31 180 ILE A C 1
ATOM 1512 O O . ILE A 1 180 ? -9.785 -6.813 -6.179 1.00 84.31 180 ILE A O 1
ATOM 1516 N N . ASP A 1 181 ? -10.008 -7.768 -8.205 1.00 84.25 181 ASP A N 1
ATOM 1517 C CA . ASP A 1 181 ? -11.410 -7.394 -8.400 1.00 84.25 181 ASP A CA 1
ATOM 1518 C C . ASP A 1 181 ? -12.330 -8.040 -7.355 1.00 84.25 181 ASP A C 1
ATOM 1520 O O . ASP A 1 181 ? -13.231 -7.380 -6.834 1.00 84.25 181 ASP A O 1
ATOM 1524 N N . GLU A 1 182 ? -12.094 -9.304 -7.006 1.00 90.50 182 GLU A N 1
ATOM 1525 C CA . GLU A 1 182 ? -12.820 -10.010 -5.946 1.00 90.50 182 GLU A CA 1
ATOM 1526 C C . GLU A 1 182 ? -12.623 -9.336 -4.583 1.00 90.50 182 GLU A C 1
ATOM 1528 O O . GLU A 1 182 ? -13.604 -8.989 -3.920 1.00 90.50 182 GLU A O 1
ATOM 1533 N N . LEU A 1 183 ? -11.373 -9.038 -4.210 1.00 88.31 183 LEU A N 1
ATOM 1534 C CA . LEU A 1 183 ? -11.059 -8.315 -2.972 1.00 88.31 183 LEU A CA 1
ATOM 1535 C C . LEU A 1 183 ? -11.689 -6.914 -2.948 1.00 88.31 183 LEU A C 1
ATOM 1537 O O . LEU A 1 183 ? -12.162 -6.454 -1.906 1.00 88.31 183 LEU A O 1
ATOM 1541 N N . PHE A 1 184 ? -11.725 -6.215 -4.085 1.00 85.75 184 PHE A N 1
ATOM 1542 C CA . PHE A 1 184 ? -12.403 -4.923 -4.187 1.00 85.75 184 PHE A CA 1
ATOM 1543 C C . PHE A 1 184 ? -13.913 -5.035 -3.984 1.00 85.75 184 PHE A C 1
ATOM 1545 O O . PHE A 1 184 ? -14.483 -4.200 -3.279 1.00 85.75 184 PHE A O 1
ATOM 1552 N N . ARG A 1 185 ? -14.561 -6.047 -4.572 1.00 86.44 185 ARG A N 1
ATOM 1553 C CA . ARG A 1 185 ? -15.999 -6.291 -4.385 1.00 86.44 185 ARG A CA 1
ATOM 1554 C C . ARG A 1 185 ? -16.323 -6.598 -2.931 1.00 86.44 185 ARG A C 1
ATOM 1556 O O . ARG A 1 185 ? -17.297 -6.066 -2.406 1.00 86.44 185 ARG A O 1
ATOM 1563 N N . GLU A 1 186 ? -15.495 -7.399 -2.270 1.00 92.19 186 GLU A N 1
ATOM 1564 C CA . GLU A 1 186 ? -15.674 -7.714 -0.854 1.00 92.19 186 GLU A CA 1
ATOM 1565 C C . GLU A 1 186 ? -15.526 -6.470 0.033 1.00 92.19 186 GLU A C 1
ATOM 1567 O O . GLU A 1 186 ? -16.371 -6.210 0.892 1.00 92.19 186 GLU A O 1
ATOM 1572 N N . LEU A 1 187 ? -14.511 -5.639 -0.225 1.00 87.62 187 LEU A N 1
ATOM 1573 C CA . LEU A 1 187 ? -14.344 -4.361 0.469 1.00 87.62 187 LEU A CA 1
ATOM 1574 C C . LEU A 1 187 ? -15.526 -3.415 0.255 1.00 87.62 187 LEU A C 1
ATOM 1576 O O . LEU A 1 187 ? -15.922 -2.718 1.191 1.00 87.62 187 LEU A O 1
ATOM 1580 N N . GLU A 1 188 ? -16.068 -3.348 -0.961 1.00 88.56 188 GLU A N 1
ATOM 1581 C CA . GLU A 1 188 ? -17.215 -2.487 -1.242 1.00 88.56 188 GLU A CA 1
ATOM 1582 C C . GLU A 1 188 ? -18.484 -3.007 -0.566 1.00 88.56 188 GLU A C 1
ATOM 1584 O O . GLU A 1 188 ? -19.208 -2.211 0.023 1.00 88.56 188 GLU A O 1
ATOM 1589 N N . ARG A 1 189 ? -18.693 -4.329 -0.517 1.00 92.38 189 ARG A N 1
ATOM 1590 C CA . ARG A 1 189 ? -19.790 -4.938 0.250 1.00 92.38 189 ARG A CA 1
ATOM 1591 C C . ARG A 1 189 ? -19.753 -4.506 1.719 1.00 92.38 189 ARG A C 1
ATOM 1593 O O . ARG A 1 189 ? -20.750 -3.995 2.221 1.00 92.38 189 ARG A O 1
ATOM 1600 N N . ILE A 1 190 ? -18.599 -4.623 2.382 1.00 90.38 190 ILE A N 1
ATOM 1601 C CA . ILE A 1 190 ? -18.444 -4.208 3.790 1.00 90.38 190 ILE A CA 1
ATOM 1602 C C . ILE A 1 190 ? -18.711 -2.703 3.949 1.00 90.38 190 ILE A C 1
ATOM 1604 O O . ILE A 1 190 ? -19.369 -2.270 4.896 1.00 90.38 190 ILE A O 1
ATOM 1608 N N . ARG A 1 191 ? -18.239 -1.872 3.011 1.00 87.44 191 ARG A N 1
ATOM 1609 C CA . ARG A 1 191 ? -18.515 -0.427 3.042 1.00 87.44 191 ARG A CA 1
ATOM 1610 C C . ARG A 1 191 ? -20.001 -0.121 2.917 1.00 87.44 191 ARG A C 1
ATOM 1612 O O . ARG A 1 191 ? -20.466 0.761 3.635 1.00 87.44 191 ARG A O 1
ATOM 1619 N N . GLU A 1 192 ? -20.722 -0.804 2.033 1.00 89.81 192 GLU A N 1
ATOM 1620 C CA . GLU A 1 192 ? -22.165 -0.610 1.877 1.00 89.81 192 GLU A CA 1
ATOM 1621 C C . GLU A 1 192 ? -22.934 -1.061 3.118 1.00 89.81 192 GLU A C 1
ATOM 1623 O O . GLU A 1 192 ? -23.820 -0.343 3.575 1.00 89.81 192 GLU A O 1
ATOM 1628 N N . GLU A 1 193 ? -22.543 -2.171 3.747 1.00 91.00 193 GLU A N 1
ATOM 1629 C CA . GLU A 1 193 ? -23.121 -2.602 5.025 1.00 91.00 193 GLU A CA 1
ATOM 1630 C C . GLU A 1 193 ? -22.940 -1.532 6.115 1.00 91.00 193 GLU A C 1
ATOM 1632 O O . GLU A 1 193 ? -23.895 -1.168 6.805 1.00 91.00 193 GLU A O 1
ATOM 1637 N N . HIS A 1 194 ? -21.744 -0.946 6.227 1.00 89.06 194 HIS A N 1
ATOM 1638 C CA . HIS A 1 194 ? -21.464 0.156 7.159 1.00 89.06 194 HIS A CA 1
ATOM 1639 C C . HIS A 1 194 ? -22.180 1.470 6.810 1.00 89.06 194 HIS A C 1
ATOM 1641 O O . HIS A 1 194 ? -22.457 2.276 7.704 1.00 89.06 194 HIS A O 1
ATOM 1647 N N . ARG A 1 195 ? -22.466 1.738 5.529 1.00 87.19 195 ARG A N 1
ATOM 1648 C CA . ARG A 1 195 ? -23.308 2.879 5.121 1.00 87.19 195 ARG A CA 1
ATOM 1649 C C . ARG A 1 195 ? -24.767 2.624 5.489 1.00 87.19 195 ARG A C 1
ATOM 1651 O O . ARG A 1 195 ? -25.388 3.500 6.080 1.00 87.19 195 ARG A O 1
ATOM 1658 N N . ALA A 1 196 ? -25.279 1.423 5.227 1.00 89.25 196 ALA A N 1
ATOM 1659 C CA . ALA A 1 196 ? -26.649 1.034 5.543 1.00 89.25 196 ALA A CA 1
ATOM 1660 C C . ALA A 1 196 ? -26.929 1.061 7.053 1.00 89.25 196 ALA A C 1
ATOM 1662 O O . ALA A 1 196 ? -27.969 1.565 7.465 1.00 89.25 196 ALA A O 1
ATOM 1663 N N . ARG A 1 197 ? -25.989 0.593 7.890 1.00 86.38 197 ARG A N 1
ATOM 1664 C CA . ARG A 1 197 ? -26.106 0.664 9.361 1.00 86.38 197 ARG A CA 1
ATOM 1665 C C . ARG A 1 197 ? -26.188 2.096 9.894 1.00 86.38 197 ARG A C 1
ATOM 1667 O O . ARG A 1 197 ? -26.801 2.303 10.927 1.00 86.38 197 ARG A O 1
ATOM 1674 N N . ARG A 1 198 ? -25.581 3.074 9.211 1.00 76.56 198 ARG A N 1
ATOM 1675 C CA . ARG A 1 198 ? -25.619 4.494 9.609 1.00 76.56 198 ARG A CA 1
ATOM 1676 C C . ARG A 1 198 ? -26.907 5.221 9.226 1.00 76.56 198 ARG A C 1
ATOM 1678 O O . ARG A 1 198 ? -27.121 6.327 9.705 1.00 76.56 198 ARG A O 1
ATOM 1685 N N . LEU A 1 199 ? -27.696 4.647 8.322 1.00 71.06 199 LEU A N 1
ATOM 1686 C CA . LEU A 1 199 ? -28.947 5.228 7.830 1.00 71.06 199 LEU A CA 1
ATOM 1687 C C . LEU A 1 199 ? -30.190 4.630 8.512 1.00 71.06 199 LEU A C 1
ATOM 1689 O O . LEU A 1 199 ? -31.300 5.038 8.183 1.00 71.06 199 LEU A O 1
ATOM 1693 N N . ARG A 1 200 ? -30.005 3.655 9.410 1.00 59.28 200 ARG A N 1
ATOM 1694 C CA . ARG A 1 200 ? -31.044 3.062 10.262 1.00 59.28 200 ARG A CA 1
ATOM 1695 C C . ARG A 1 200 ? -30.988 3.687 11.646 1.00 59.28 200 ARG A C 1
ATOM 1697 O O . ARG A 1 200 ? -32.075 3.822 12.240 1.00 59.28 200 ARG A O 1
#

pLDDT: mean 72.18, std 21.43, range [27.69, 93.5]

Sequence (200 aa):
MKKTWILLFLGLFLISVNFVEARGKGRGFWGCDELSYGGPYCRNFENFKNFRKESFELREKINKKRFELEKELLSDNPDKQKMSQLEKEIGNLWGELEKIREKHRQELGNLGFSRRDGYKWGGPVDFSKKITRFTPALREMRKETFELRSKLNEKKFLLEKELLSENPDKSKVDSLRKEIDELFRELERIREEHRARRLR